Protein AF-A0A176TCH9-F1 (afdb_monomer_lite)

Secondary structure (DSSP, 8-state):
--HHHHHHHHHHHHHHHHHGGGGGTTSEEEGGGGHHHHHHHHHHHHHS-HHHHHH-HHHHHHHHHHHHHHHHHHHHHHTHHHHHHHHHHHHHS-TT-HHHHHHHHHHTPPPGGG-----S-S---EEE-SS-TT--EEE-GGGHHHHHHHHHHHHHHHHHHHHHS-SSHHHHTTSSS-SHHHHHHHTT-SHHHHHHHHTT-

Organism: NCBI:txid1333662

Structure (mmCIF, N/CA/C/O backbone):
data_AF-A0A176TCH9-F1
#
_entry.id   AF-A0A176TCH9-F1
#
loop_
_atom_site.group_PDB
_atom_site.id
_atom_site.type_symbol
_atom_site.label_atom_id
_atom_site.label_alt_id
_atom_site.label_comp_id
_atom_site.label_asym_id
_atom_site.label_entity_id
_atom_site.label_seq_id
_atom_site.pdbx_PDB_ins_code
_atom_site.Cartn_x
_atom_site.Cartn_y
_atom_site.Cartn_z
_atom_site.occupancy
_atom_site.B_iso_or_equiv
_atom_site.auth_seq_id
_atom_site.auth_comp_id
_atom_site.auth_asym_id
_atom_site.auth_atom_id
_atom_site.pdbx_PDB_model_num
ATOM 1 N N . MET A 1 1 ? 26.092 28.140 -14.240 1.00 55.12 1 MET A N 1
ATOM 2 C CA . MET A 1 1 ? 25.514 26.909 -14.817 1.00 55.12 1 MET A CA 1
ATOM 3 C C . MET A 1 1 ? 24.178 27.304 -15.420 1.00 55.12 1 MET A C 1
ATOM 5 O O . MET A 1 1 ? 23.470 28.057 -14.761 1.00 55.12 1 MET A O 1
ATOM 9 N N . ASN A 1 2 ? 23.898 26.955 -16.677 1.00 71.38 2 ASN A N 1
ATOM 10 C CA . ASN A 1 2 ? 22.646 27.346 -17.328 1.00 71.38 2 ASN A CA 1
ATOM 11 C C . ASN A 1 2 ? 21.547 26.364 -16.901 1.00 71.38 2 ASN A C 1
ATOM 13 O O . ASN A 1 2 ? 21.629 25.189 -17.247 1.00 71.38 2 ASN A O 1
ATOM 17 N N . ILE A 1 3 ? 20.574 26.853 -16.135 1.00 68.75 3 ILE A N 1
ATOM 18 C CA . ILE A 1 3 ? 19.456 26.070 -15.592 1.00 68.75 3 ILE A CA 1
ATOM 19 C C . ILE A 1 3 ? 18.683 25.358 -16.712 1.00 68.75 3 ILE A C 1
ATOM 21 O O . ILE A 1 3 ? 18.288 24.208 -16.546 1.00 68.75 3 ILE A O 1
ATOM 25 N N . ASP A 1 4 ? 18.550 25.992 -17.877 1.00 72.44 4 ASP A N 1
ATOM 26 C CA . ASP A 1 4 ? 17.798 25.425 -18.998 1.00 72.44 4 ASP A CA 1
ATOM 27 C C . ASP A 1 4 ? 18.491 24.183 -19.585 1.00 72.44 4 ASP A C 1
ATOM 29 O O . ASP A 1 4 ? 17.838 23.177 -19.850 1.00 72.44 4 ASP A O 1
ATOM 33 N N . LEU A 1 5 ? 19.830 24.195 -19.681 1.00 76.56 5 LEU A N 1
ATOM 34 C CA . LEU A 1 5 ? 20.614 23.044 -20.156 1.00 76.56 5 LEU A CA 1
ATOM 35 C C . LEU A 1 5 ? 20.537 21.849 -19.196 1.00 76.56 5 LEU A C 1
ATOM 37 O O . LEU A 1 5 ? 20.566 20.699 -19.626 1.00 76.56 5 LEU A O 1
ATOM 41 N N . GLU A 1 6 ? 20.463 22.107 -17.892 1.00 77.44 6 GLU A N 1
ATOM 42 C CA . GLU A 1 6 ? 20.346 21.058 -16.876 1.00 77.44 6 GLU A CA 1
ATOM 43 C C . GLU A 1 6 ? 18.968 20.383 -16.936 1.00 77.44 6 GLU A C 1
ATOM 45 O O . GLU A 1 6 ? 18.872 19.154 -16.883 1.00 77.44 6 GLU A O 1
ATOM 50 N N . ILE A 1 7 ? 17.906 21.170 -17.139 1.00 74.62 7 ILE A N 1
ATOM 51 C CA . ILE A 1 7 ? 16.544 20.650 -17.301 1.00 74.62 7 ILE A CA 1
ATOM 52 C C . ILE A 1 7 ? 16.417 19.819 -18.582 1.00 74.62 7 ILE A C 1
ATOM 54 O O . ILE A 1 7 ? 15.852 18.724 -18.540 1.00 74.62 7 ILE A O 1
ATOM 58 N N . GLU A 1 8 ? 16.957 20.294 -19.707 1.00 78.06 8 GLU A N 1
ATOM 59 C CA . GLU A 1 8 ? 16.947 19.545 -20.971 1.00 78.06 8 GLU A CA 1
ATOM 60 C C . GLU A 1 8 ? 17.605 18.167 -20.818 1.00 78.06 8 GLU A C 1
ATOM 62 O O . GLU A 1 8 ? 17.027 17.156 -21.226 1.00 78.06 8 GLU A O 1
ATOM 67 N N . GLN A 1 9 ? 18.755 18.100 -20.139 1.00 83.56 9 GLN A N 1
ATOM 68 C CA . GLN A 1 9 ? 19.456 16.841 -19.871 1.00 83.56 9 GLN A CA 1
ATOM 69 C C . GLN A 1 9 ? 18.651 15.892 -18.976 1.00 83.56 9 GLN A C 1
ATOM 71 O O . GLN A 1 9 ? 18.641 14.682 -19.207 1.00 83.56 9 GLN A O 1
ATOM 76 N N . ILE A 1 10 ? 17.975 16.412 -17.950 1.00 80.69 10 ILE A N 1
ATOM 77 C CA . ILE A 1 10 ? 17.106 15.617 -17.069 1.00 80.69 10 ILE A CA 1
ATOM 78 C C . ILE A 1 10 ? 15.926 15.044 -17.857 1.00 80.69 10 ILE A C 1
ATOM 80 O O . ILE A 1 10 ? 15.629 13.853 -17.750 1.00 80.69 10 ILE A O 1
ATOM 84 N N . VAL A 1 11 ? 15.274 15.868 -18.680 1.00 79.06 11 VAL A N 1
ATOM 85 C CA . VAL A 1 11 ? 14.153 15.438 -19.524 1.00 79.06 11 VAL A CA 1
ATOM 86 C C . VAL A 1 11 ? 14.598 14.368 -20.520 1.00 79.06 11 VAL A C 1
ATOM 88 O O . VAL A 1 11 ? 13.885 13.383 -20.720 1.00 79.06 11 VAL A O 1
ATOM 91 N N . GLU A 1 12 ? 15.770 14.526 -21.131 1.00 84.75 12 GLU A N 1
ATOM 92 C CA . GLU A 1 12 ? 16.331 13.541 -22.054 1.00 84.75 12 GLU A CA 1
ATOM 93 C C . GLU A 1 12 ? 16.641 12.212 -21.353 1.00 84.75 12 GLU A C 1
ATOM 95 O O . GLU A 1 12 ? 16.226 11.156 -21.835 1.00 84.75 12 GLU A O 1
ATOM 100 N N . LYS A 1 13 ? 17.262 12.249 -20.166 1.00 87.94 13 LYS A N 1
ATOM 101 C CA . LYS A 1 13 ? 17.467 11.054 -19.328 1.00 87.94 13 LYS A CA 1
ATOM 102 C C . LYS A 1 13 ? 16.146 10.360 -19.003 1.00 87.94 13 LYS A C 1
ATOM 104 O O . LYS A 1 13 ? 16.046 9.146 -19.165 1.00 87.94 13 LYS A O 1
ATOM 109 N N . GLY A 1 14 ? 15.135 11.121 -18.579 1.00 86.62 14 GLY A N 1
ATOM 110 C CA . GLY A 1 14 ? 13.804 10.598 -18.276 1.00 86.62 14 GLY A CA 1
ATOM 111 C C . GLY A 1 14 ? 13.198 9.892 -19.483 1.00 86.62 14 GLY A C 1
ATOM 112 O O . GLY A 1 14 ? 12.804 8.731 -19.382 1.00 86.62 14 GLY A O 1
ATOM 113 N N . LYS A 1 15 ? 13.224 10.540 -20.654 1.00 85.44 15 LYS A N 1
ATOM 114 C CA . LYS A 1 15 ? 12.762 9.943 -21.913 1.00 85.44 15 LYS A CA 1
ATOM 115 C C . LYS A 1 15 ? 13.473 8.623 -22.193 1.00 85.44 15 LYS A C 1
ATOM 117 O O . LYS A 1 15 ? 12.780 7.620 -22.329 1.00 85.44 15 LYS A O 1
ATOM 122 N N . LEU A 1 16 ? 14.807 8.598 -22.181 1.00 89.25 16 LEU A N 1
ATOM 123 C CA . LEU A 1 16 ? 15.603 7.389 -22.433 1.00 89.25 16 LEU A CA 1
ATOM 124 C C . LEU A 1 16 ? 15.263 6.243 -21.470 1.00 89.25 16 LEU A C 1
ATOM 126 O O . LEU A 1 16 ? 15.138 5.099 -21.901 1.00 89.25 16 LEU A O 1
ATOM 130 N N . ILE A 1 17 ? 15.059 6.532 -20.181 1.00 89.75 17 ILE A N 1
ATOM 131 C CA . ILE A 1 17 ? 14.632 5.515 -19.208 1.00 89.75 17 ILE A CA 1
ATOM 132 C C . ILE A 1 17 ? 13.244 4.980 -19.579 1.00 89.75 17 ILE A C 1
ATOM 134 O O . ILE A 1 17 ? 13.046 3.766 -19.634 1.00 89.75 17 ILE A O 1
ATOM 138 N N . THR A 1 18 ? 12.293 5.868 -19.890 1.00 87.12 18 THR A N 1
ATOM 139 C CA . THR A 1 18 ? 10.931 5.461 -20.274 1.00 87.12 18 THR A CA 1
ATOM 140 C C . THR A 1 18 ? 10.861 4.735 -21.618 1.00 87.12 18 THR A C 1
ATOM 142 O O . THR A 1 18 ? 9.920 3.975 -21.841 1.00 87.12 18 THR A O 1
ATOM 145 N N . GLU A 1 19 ? 11.847 4.892 -22.507 1.00 89.00 19 GLU A N 1
ATOM 146 C CA . GLU A 1 19 ? 11.923 4.099 -23.738 1.00 89.00 19 GLU A CA 1
ATOM 147 C C . GLU A 1 19 ? 12.120 2.609 -23.464 1.00 89.00 19 GLU A C 1
ATOM 149 O O . GLU A 1 19 ? 11.626 1.800 -24.249 1.00 89.00 19 GLU A O 1
ATOM 154 N N . GLY A 1 20 ? 12.727 2.244 -22.329 1.00 87.94 20 GLY A N 1
ATOM 155 C CA . GLY A 1 20 ? 12.828 0.853 -21.883 1.00 87.94 20 GLY A CA 1
ATOM 156 C C . GLY A 1 20 ? 11.463 0.170 -21.734 1.00 87.94 20 GLY A C 1
ATOM 157 O O . GLY A 1 20 ? 11.347 -1.024 -21.978 1.00 87.94 20 GLY A O 1
ATOM 158 N N . LEU A 1 21 ? 10.383 0.919 -21.462 1.00 90.31 21 LEU A N 1
ATOM 159 C CA . LEU A 1 21 ? 9.030 0.346 -21.427 1.00 90.31 21 LEU A CA 1
ATOM 160 C C . LEU A 1 21 ? 8.545 -0.168 -22.785 1.00 90.31 21 LEU A C 1
ATOM 162 O O . LEU A 1 21 ? 7.600 -0.957 -22.830 1.00 90.31 21 LEU A O 1
ATOM 166 N N . LYS A 1 22 ? 9.136 0.277 -23.903 1.00 90.56 22 LYS A N 1
ATOM 167 C CA . LYS A 1 22 ? 8.737 -0.183 -25.243 1.00 90.56 22 LYS A CA 1
ATOM 168 C C . LYS A 1 22 ? 8.966 -1.686 -25.417 1.00 90.56 22 LYS A C 1
ATOM 170 O O . LYS A 1 22 ? 8.254 -2.290 -26.217 1.00 90.56 22 LYS A O 1
ATOM 175 N N . GLU A 1 23 ? 9.891 -2.276 -24.660 1.00 92.88 23 GLU A N 1
ATOM 176 C CA . GLU A 1 23 ? 10.133 -3.724 -24.627 1.00 92.88 23 GLU A CA 1
ATOM 177 C C . GLU A 1 23 ? 8.900 -4.506 -24.142 1.00 92.88 23 GLU A C 1
ATOM 179 O O . GLU A 1 23 ? 8.662 -5.624 -24.589 1.00 92.88 23 GLU A O 1
ATOM 184 N N . TYR A 1 24 ? 8.059 -3.877 -23.315 1.00 92.00 24 TYR A N 1
ATOM 185 C CA . TYR A 1 24 ? 6.846 -4.460 -22.729 1.00 92.00 24 TYR A CA 1
ATOM 186 C C . TYR A 1 24 ? 5.555 -3.997 -23.420 1.00 92.00 24 TYR A C 1
ATOM 188 O O . TYR A 1 24 ? 4.451 -4.103 -22.881 1.00 92.00 24 TYR A O 1
ATOM 196 N N . LYS A 1 25 ? 5.660 -3.412 -24.618 1.00 91.44 25 LYS A N 1
ATOM 197 C CA . LYS A 1 25 ? 4.493 -2.887 -25.331 1.00 91.44 25 LYS A CA 1
ATOM 198 C C . LYS A 1 25 ? 3.499 -4.010 -25.647 1.00 91.44 25 LYS A C 1
ATOM 200 O O . LYS A 1 25 ? 3.842 -4.964 -26.339 1.00 91.44 25 LYS A O 1
ATOM 205 N N . ASN A 1 26 ? 2.237 -3.817 -25.261 1.00 90.19 26 ASN A N 1
ATOM 206 C CA . ASN A 1 26 ? 1.142 -4.777 -25.425 1.00 90.19 26 ASN A CA 1
ATOM 207 C C . ASN A 1 26 ? 1.392 -6.132 -24.734 1.00 90.19 26 ASN A C 1
ATOM 209 O O . ASN A 1 26 ? 0.909 -7.155 -25.224 1.00 90.19 26 ASN A O 1
ATOM 213 N N . THR A 1 27 ? 2.136 -6.157 -23.626 1.00 92.19 27 THR A N 1
ATOM 214 C CA . THR A 1 27 ? 2.399 -7.384 -22.863 1.00 92.19 27 THR A CA 1
ATOM 215 C C . THR A 1 27 ? 1.874 -7.303 -21.430 1.00 92.19 27 THR A C 1
ATOM 217 O O . THR A 1 27 ? 1.542 -6.232 -20.914 1.00 92.19 27 THR A O 1
ATOM 220 N N . ILE A 1 28 ? 1.803 -8.478 -20.799 1.00 93.06 28 ILE A N 1
ATOM 221 C CA . ILE A 1 28 ? 1.735 -8.619 -19.346 1.00 93.06 28 ILE A CA 1
ATOM 222 C C . ILE A 1 28 ? 3.171 -8.842 -18.859 1.00 93.06 28 ILE A C 1
ATOM 224 O O . ILE A 1 28 ? 3.879 -9.676 -19.426 1.00 93.06 28 ILE A O 1
ATOM 228 N N . VAL A 1 29 ? 3.611 -8.084 -17.860 1.00 95.00 29 VAL A N 1
ATOM 229 C CA . VAL A 1 29 ? 4.983 -8.094 -17.330 1.00 95.00 29 VAL A CA 1
ATOM 230 C C . VAL A 1 29 ? 4.954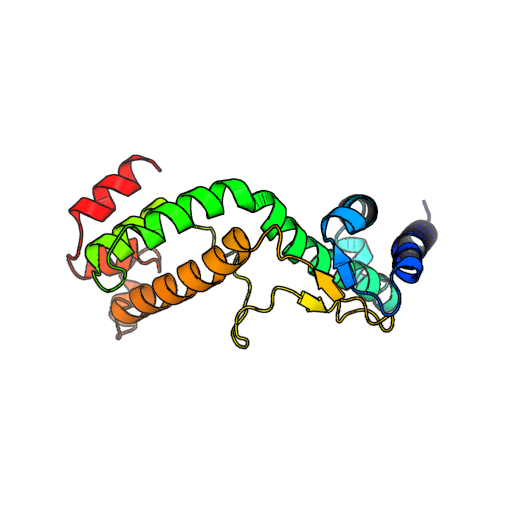 -8.275 -15.816 1.00 95.00 29 VAL A C 1
ATOM 232 O O . VAL A 1 29 ? 4.091 -7.698 -15.158 1.00 95.00 29 VAL A O 1
ATOM 235 N N . ASN A 1 30 ? 5.870 -9.059 -15.240 1.00 95.94 30 ASN A N 1
ATOM 236 C CA . ASN A 1 30 ? 5.945 -9.151 -13.781 1.00 95.94 30 ASN A CA 1
ATOM 237 C C . ASN A 1 30 ? 6.478 -7.837 -13.215 1.00 95.94 30 ASN A C 1
ATOM 239 O O . ASN A 1 30 ? 7.391 -7.244 -13.786 1.00 95.94 30 ASN A O 1
ATOM 243 N N . LEU A 1 31 ? 5.982 -7.419 -12.049 1.00 95.81 31 LEU A N 1
ATOM 244 C CA . LEU A 1 31 ? 6.497 -6.213 -11.393 1.00 95.81 31 LEU A CA 1
ATOM 245 C C . LEU A 1 31 ? 8.028 -6.243 -11.203 1.00 95.81 31 LEU A C 1
A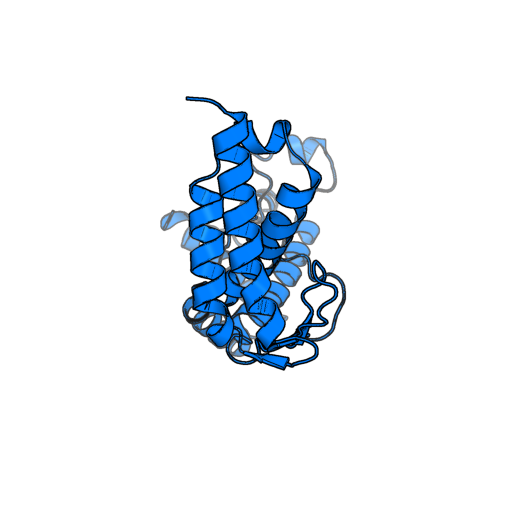TOM 247 O O . LEU A 1 31 ? 8.689 -5.224 -11.378 1.00 95.81 31 LEU A O 1
ATOM 251 N N . ASP A 1 32 ? 8.603 -7.411 -10.901 1.00 96.69 32 ASP A N 1
ATOM 252 C CA . ASP A 1 32 ? 10.054 -7.577 -10.739 1.00 96.69 32 ASP A CA 1
ATOM 253 C C . ASP A 1 32 ? 10.852 -7.240 -12.008 1.00 96.69 32 ASP A C 1
ATOM 255 O O . ASP A 1 32 ? 11.945 -6.681 -11.912 1.00 96.69 32 ASP A O 1
ATOM 259 N N . ASP A 1 33 ? 10.294 -7.500 -13.193 1.00 96.62 33 ASP A N 1
ATOM 260 C CA . ASP A 1 33 ? 10.957 -7.223 -14.474 1.00 96.62 33 ASP A CA 1
ATOM 261 C C . ASP A 1 33 ? 11.050 -5.704 -14.751 1.00 96.62 33 ASP A C 1
ATOM 263 O O . ASP A 1 33 ? 11.840 -5.250 -15.582 1.00 96.62 33 ASP A O 1
ATOM 267 N N . LEU A 1 34 ? 10.279 -4.890 -14.018 1.00 95.81 34 LEU A N 1
ATOM 268 C CA . LEU A 1 34 ? 10.302 -3.426 -14.089 1.00 95.81 34 LEU A CA 1
ATOM 269 C C . LEU A 1 34 ? 11.243 -2.778 -13.059 1.00 95.81 34 LEU A C 1
ATOM 271 O O . LEU A 1 34 ? 11.390 -1.554 -13.061 1.00 95.81 34 LEU A O 1
ATOM 275 N N . GLU A 1 35 ? 11.899 -3.553 -12.189 1.00 95.88 35 GLU A N 1
ATOM 276 C CA . GLU A 1 35 ? 12.649 -3.023 -11.040 1.00 95.88 35 GLU A CA 1
ATOM 277 C C . GLU A 1 35 ? 13.814 -2.116 -11.448 1.00 95.88 35 GLU A C 1
ATOM 279 O O . GLU A 1 35 ? 13.996 -1.036 -10.885 1.00 95.88 35 GLU A O 1
ATOM 284 N N . GLU A 1 36 ? 14.588 -2.513 -12.455 1.00 95.25 36 GLU A N 1
ATOM 285 C CA . GLU A 1 36 ? 15.714 -1.705 -12.934 1.00 95.25 36 GLU A CA 1
ATOM 286 C C . GLU A 1 36 ? 15.255 -0.404 -13.600 1.00 95.25 36 GLU A C 1
ATOM 288 O O . GLU A 1 36 ? 15.931 0.623 -13.502 1.00 95.25 36 GLU A O 1
ATOM 293 N N . LEU A 1 37 ? 14.095 -0.421 -14.258 1.00 94.44 37 LEU A N 1
ATOM 294 C CA . LEU A 1 37 ? 13.498 0.784 -14.823 1.00 94.44 37 LEU A CA 1
ATOM 295 C C . LEU A 1 37 ? 13.018 1.718 -13.708 1.00 94.44 37 LEU A C 1
ATOM 297 O O . LEU A 1 37 ? 13.343 2.906 -13.730 1.00 94.44 37 LEU A O 1
ATOM 301 N N . TYR A 1 38 ? 12.314 1.175 -12.712 1.00 94.44 38 TYR A N 1
ATOM 302 C CA . TYR A 1 38 ? 11.847 1.929 -11.552 1.00 94.44 38 TYR A CA 1
ATOM 303 C C . TYR A 1 38 ? 13.006 2.568 -10.782 1.00 94.44 38 TYR A C 1
ATOM 305 O O . TYR A 1 38 ? 12.978 3.773 -10.569 1.00 94.44 38 TYR A O 1
ATOM 313 N N . LYS A 1 39 ? 14.079 1.829 -10.469 1.00 94.56 39 LYS A N 1
ATOM 314 C CA . LYS A 1 39 ? 15.266 2.379 -9.782 1.00 94.56 39 LYS A CA 1
ATOM 315 C C . LYS A 1 39 ? 15.895 3.558 -10.524 1.00 94.56 39 LYS A C 1
ATOM 317 O O . LYS A 1 39 ? 16.363 4.511 -9.904 1.00 94.56 39 LYS A O 1
ATOM 322 N N . LYS A 1 40 ? 15.939 3.500 -11.860 1.00 93.81 40 LYS A N 1
ATOM 323 C CA . LYS A 1 40 ? 16.460 4.605 -12.678 1.00 93.81 40 LYS A CA 1
ATOM 324 C C . LYS A 1 40 ? 15.546 5.828 -12.612 1.00 93.81 40 LYS A C 1
ATOM 326 O O . LYS A 1 40 ? 16.059 6.941 -12.511 1.00 93.81 40 LYS A O 1
ATOM 331 N N . LEU A 1 41 ? 14.228 5.625 -12.662 1.00 90.62 41 LEU A N 1
ATOM 332 C CA . LEU A 1 41 ? 13.249 6.705 -12.509 1.00 90.62 41 LEU A CA 1
ATOM 333 C C . LEU A 1 41 ? 13.278 7.310 -11.105 1.00 90.62 41 LEU A C 1
ATOM 335 O O . LEU A 1 41 ? 13.286 8.526 -10.996 1.00 90.62 41 LEU A O 1
ATOM 339 N N . ASP A 1 42 ? 13.360 6.487 -10.063 1.00 90.62 42 ASP A N 1
ATOM 340 C CA . ASP A 1 42 ? 13.447 6.904 -8.660 1.00 90.62 42 ASP A CA 1
ATOM 341 C C . ASP A 1 42 ? 14.682 7.765 -8.394 1.00 90.62 42 ASP A C 1
ATOM 343 O O . ASP A 1 42 ? 14.596 8.875 -7.867 1.00 90.62 42 ASP A O 1
ATOM 347 N N . LYS A 1 43 ? 15.841 7.314 -8.882 1.00 90.06 43 LYS A N 1
ATOM 348 C CA . LYS A 1 43 ? 17.068 8.104 -8.813 1.00 90.06 43 LYS A CA 1
ATOM 349 C C . LYS A 1 43 ? 16.918 9.446 -9.530 1.00 90.06 43 LYS A C 1
ATOM 351 O O . LYS A 1 43 ? 17.311 10.470 -8.979 1.00 90.06 43 LYS A O 1
ATOM 356 N N . LEU A 1 44 ? 16.355 9.447 -10.741 1.00 87.19 44 LEU A N 1
ATOM 357 C CA . LEU A 1 44 ? 16.132 10.682 -11.492 1.00 87.19 44 LEU A CA 1
ATOM 358 C C . LEU A 1 44 ? 15.150 11.608 -10.762 1.00 87.19 44 LEU A C 1
ATOM 360 O O . LEU A 1 44 ? 15.391 12.808 -10.698 1.00 87.19 44 LEU A O 1
ATOM 364 N N . TYR A 1 45 ? 14.083 11.055 -10.185 1.00 83.50 45 TYR A N 1
ATOM 365 C CA . TYR A 1 45 ? 13.104 11.787 -9.389 1.00 83.50 45 TYR A CA 1
ATOM 366 C C . TYR A 1 45 ? 13.753 12.458 -8.172 1.00 83.50 45 TYR A C 1
ATOM 368 O O . TYR A 1 45 ? 13.558 13.654 -7.966 1.00 83.50 45 TYR A O 1
ATOM 376 N N . CYS A 1 46 ? 14.602 11.735 -7.436 1.00 81.81 46 CYS A N 1
ATOM 377 C CA . CYS A 1 46 ? 15.362 12.272 -6.305 1.00 81.81 46 CYS A CA 1
ATOM 378 C C . CYS A 1 46 ? 16.391 13.341 -6.711 1.00 81.81 46 CYS A C 1
ATOM 380 O O . CYS A 1 46 ? 16.661 14.262 -5.941 1.00 81.81 46 CYS A O 1
ATOM 382 N N . GLU A 1 47 ? 16.983 13.230 -7.906 1.00 78.50 47 GLU A N 1
ATOM 383 C CA . GLU A 1 47 ? 17.898 14.242 -8.457 1.00 78.50 47 GLU A CA 1
ATOM 384 C C . GLU A 1 47 ? 17.166 15.546 -8.818 1.00 78.50 47 GLU A C 1
ATOM 386 O O . GLU A 1 47 ? 17.792 16.607 -8.904 1.00 78.50 47 GLU A O 1
ATOM 391 N N . ILE A 1 48 ? 15.842 15.503 -9.000 1.00 74.44 48 ILE A N 1
ATOM 392 C CA . ILE A 1 48 ? 15.071 16.686 -9.354 1.00 74.44 48 ILE A CA 1
ATOM 393 C C . ILE A 1 48 ? 14.655 17.482 -8.111 1.00 74.44 48 ILE A C 1
ATOM 395 O O . ILE A 1 48 ? 13.789 17.102 -7.328 1.00 74.44 48 ILE A O 1
ATOM 399 N N . HIS A 1 49 ? 15.179 18.701 -8.014 1.00 62.75 49 HIS A N 1
ATOM 400 C CA . HIS A 1 49 ? 14.664 19.715 -7.100 1.00 62.75 49 HIS A CA 1
ATOM 401 C C . HIS A 1 49 ? 13.254 20.199 -7.495 1.00 62.75 49 HIS A C 1
ATOM 403 O O . HIS A 1 49 ? 12.990 20.491 -8.661 1.00 62.75 49 HIS A O 1
ATOM 409 N N . VAL A 1 50 ? 12.386 20.429 -6.497 1.00 60.72 50 VAL A N 1
ATOM 410 C CA . VAL A 1 50 ? 11.021 21.000 -6.640 1.00 60.72 50 VAL A CA 1
ATOM 411 C C . VAL A 1 50 ? 10.973 22.252 -7.536 1.00 60.72 50 VAL A C 1
ATOM 413 O O . VAL A 1 50 ? 9.990 22.472 -8.240 1.00 60.72 50 VAL A O 1
ATOM 416 N N . TYR A 1 51 ? 12.050 23.043 -7.569 1.00 56.44 51 TYR A N 1
ATOM 417 C CA . TYR A 1 51 ? 12.177 24.244 -8.400 1.00 56.44 51 TYR A CA 1
ATOM 418 C C . TYR A 1 51 ? 12.094 23.962 -9.914 1.00 56.44 51 TYR A C 1
ATOM 420 O O . TYR A 1 51 ? 11.535 24.762 -10.660 1.00 56.44 51 TYR A O 1
ATOM 428 N N . TYR A 1 52 ? 12.590 22.811 -10.379 1.00 57.12 52 TYR A N 1
ATOM 429 C CA . TYR A 1 5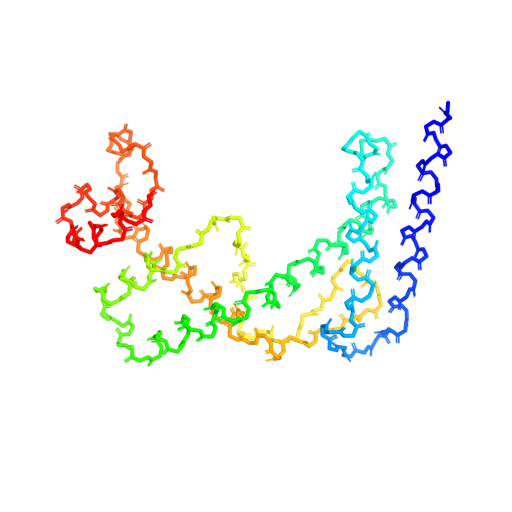2 ? 12.620 22.467 -11.806 1.00 57.12 52 TYR A CA 1
ATOM 430 C C . TYR A 1 52 ? 11.247 22.058 -12.357 1.00 57.12 52 TYR A C 1
ATOM 432 O O . TYR A 1 52 ? 10.954 22.317 -13.524 1.00 57.12 52 TYR A O 1
ATOM 440 N N . ARG A 1 53 ? 10.368 21.513 -11.502 1.00 56.50 53 ARG A N 1
ATOM 441 C CA . ARG A 1 53 ? 8.991 21.122 -11.855 1.00 56.50 53 ARG A CA 1
ATOM 442 C C . ARG A 1 53 ? 8.109 22.318 -12.231 1.00 56.50 53 ARG A C 1
ATOM 444 O O . ARG A 1 53 ? 7.189 22.173 -13.026 1.00 56.50 53 ARG A O 1
ATOM 451 N N . VAL A 1 54 ? 8.388 23.498 -11.674 1.00 56.16 54 VAL A N 1
ATOM 452 C CA . VAL A 1 54 ? 7.577 24.711 -11.885 1.00 56.16 54 VAL A CA 1
ATOM 453 C C . VAL A 1 54 ? 7.795 25.320 -13.278 1.00 56.16 54 VAL A C 1
ATOM 455 O O . VAL A 1 54 ? 6.885 25.947 -13.812 1.00 56.16 54 VAL A O 1
ATOM 458 N N . ASN A 1 55 ? 8.966 25.108 -13.891 1.00 55.06 55 ASN A N 1
ATOM 459 C CA . ASN A 1 55 ? 9.381 25.843 -15.092 1.00 55.06 55 ASN A CA 1
ATOM 460 C C . ASN A 1 55 ? 9.256 25.058 -16.415 1.00 55.06 55 ASN A C 1
ATOM 462 O O . ASN A 1 55 ? 9.354 25.676 -17.469 1.00 55.06 55 ASN A O 1
ATOM 466 N N . ASN A 1 56 ? 9.038 23.733 -16.398 1.00 60.28 56 ASN A N 1
ATOM 467 C CA . ASN A 1 56 ? 8.961 22.901 -17.614 1.00 60.28 56 ASN A CA 1
ATOM 468 C C . ASN A 1 56 ? 7.997 21.710 -17.445 1.00 60.28 56 ASN A C 1
ATOM 470 O O . ASN A 1 56 ? 8.410 20.628 -17.041 1.00 60.28 56 ASN A O 1
ATOM 474 N N . SER A 1 57 ? 6.711 21.892 -17.754 1.00 60.38 57 SER A N 1
ATOM 475 C CA . SER A 1 57 ? 5.637 20.991 -17.302 1.00 60.38 57 SER A CA 1
ATOM 476 C C . SER A 1 57 ? 5.487 19.677 -18.083 1.00 60.38 57 SER A C 1
ATOM 478 O O . SER A 1 57 ? 5.459 18.611 -17.483 1.00 60.38 57 SER A O 1
ATOM 480 N N . GLU A 1 58 ? 5.402 19.692 -19.415 1.00 62.41 58 GLU A N 1
ATOM 481 C CA . GLU A 1 58 ? 4.795 18.549 -20.127 1.00 62.41 58 GLU A CA 1
ATOM 482 C C . GLU A 1 58 ? 5.628 17.254 -20.139 1.00 62.41 58 GLU A C 1
ATOM 484 O O . GLU A 1 58 ? 5.106 16.170 -19.875 1.00 62.41 58 GLU A O 1
ATOM 489 N N . SER A 1 59 ? 6.926 17.327 -20.459 1.00 60.72 59 SER A N 1
ATOM 490 C CA . SER A 1 59 ? 7.784 16.124 -20.454 1.00 60.72 59 SER A CA 1
ATOM 491 C C . SER A 1 59 ? 8.108 15.662 -19.036 1.00 60.72 59 SER A C 1
ATOM 493 O O . SER A 1 59 ? 8.302 14.470 -18.808 1.00 60.72 59 SER A O 1
ATOM 495 N N . PHE A 1 60 ? 8.139 16.609 -18.100 1.00 67.12 60 PHE A N 1
ATOM 496 C CA . PHE A 1 60 ? 8.320 16.354 -16.683 1.00 67.12 60 PHE A CA 1
ATOM 497 C C . PHE A 1 60 ? 7.133 15.580 -16.104 1.00 67.12 60 PHE A C 1
ATOM 499 O O . PHE A 1 60 ? 7.311 14.573 -15.422 1.00 67.12 60 PHE A O 1
ATOM 506 N N . ASP A 1 61 ? 5.919 15.985 -16.476 1.00 72.62 61 ASP A N 1
ATOM 507 C CA . ASP A 1 61 ? 4.679 15.349 -16.049 1.00 72.62 61 ASP A CA 1
ATOM 508 C C . ASP A 1 61 ? 4.581 13.890 -16.503 1.00 72.62 61 ASP A C 1
ATOM 510 O O . ASP A 1 61 ? 4.042 13.068 -15.768 1.00 72.62 61 ASP A O 1
ATOM 514 N N . PHE A 1 62 ? 5.090 13.540 -17.689 1.00 73.69 62 PHE A N 1
ATOM 515 C CA . PHE A 1 62 ? 4.999 12.165 -18.190 1.00 73.69 62 PHE A CA 1
ATOM 516 C C . PHE A 1 62 ? 5.817 11.170 -17.355 1.00 73.69 62 PHE A C 1
ATOM 518 O O . PHE A 1 62 ? 5.250 10.202 -16.847 1.00 73.69 62 PHE A O 1
ATOM 525 N N . PHE A 1 63 ? 7.132 11.376 -17.196 1.00 81.12 63 PHE A N 1
ATOM 526 C CA . PHE A 1 63 ? 7.942 10.416 -16.434 1.00 81.12 63 PHE A CA 1
ATOM 527 C C . PHE A 1 63 ? 7.639 10.484 -14.935 1.00 81.12 63 PHE A C 1
ATOM 529 O O . PHE A 1 63 ? 7.751 9.462 -14.270 1.00 81.12 63 PHE A O 1
ATOM 536 N N . TYR A 1 64 ? 7.216 11.643 -14.413 1.00 81.19 64 TYR A N 1
ATOM 537 C CA . TYR A 1 64 ? 6.765 11.770 -13.028 1.00 81.19 64 TYR A CA 1
ATOM 538 C C . TYR A 1 64 ? 5.518 10.922 -12.764 1.00 81.19 64 TYR A C 1
ATOM 540 O O . TYR A 1 64 ? 5.505 10.140 -11.822 1.00 81.19 64 TYR A O 1
ATOM 548 N N . LYS A 1 65 ? 4.495 11.014 -13.624 1.00 85.38 65 LYS A N 1
ATOM 549 C CA . LYS A 1 65 ? 3.285 10.187 -13.490 1.00 85.38 65 LYS A CA 1
ATOM 550 C C . LYS A 1 65 ? 3.603 8.698 -13.588 1.00 85.38 65 LYS A C 1
ATOM 552 O O . LYS A 1 65 ? 3.091 7.916 -12.799 1.00 85.38 65 LYS A O 1
ATOM 557 N N . LEU A 1 66 ? 4.486 8.316 -14.512 1.00 88.81 66 LEU A N 1
ATOM 558 C CA . LEU A 1 66 ? 4.937 6.932 -14.619 1.00 88.81 66 LEU A CA 1
ATOM 559 C C . LEU A 1 66 ? 5.715 6.483 -13.374 1.00 88.81 66 LEU A C 1
ATOM 561 O O . LEU A 1 66 ? 5.516 5.365 -12.913 1.00 88.81 66 LEU A O 1
ATOM 565 N N . TYR A 1 67 ? 6.604 7.330 -12.848 1.00 89.94 67 TYR A N 1
ATOM 566 C CA . TYR A 1 67 ? 7.309 7.066 -11.598 1.00 89.94 67 TYR A CA 1
ATOM 567 C C . TYR A 1 67 ? 6.310 6.823 -10.465 1.00 89.94 67 TYR A C 1
ATOM 569 O O . TYR A 1 67 ? 6.420 5.794 -9.814 1.00 89.94 67 TYR A O 1
ATOM 577 N N . SER A 1 68 ? 5.315 7.698 -10.287 1.00 86.88 68 SER A N 1
ATOM 578 C CA . SER A 1 68 ? 4.291 7.550 -9.247 1.00 86.88 68 SER A CA 1
ATOM 579 C C . SER A 1 68 ? 3.462 6.273 -9.414 1.00 86.88 68 SER A C 1
ATOM 581 O O . SER A 1 68 ? 3.282 5.544 -8.447 1.00 86.88 68 SER A O 1
ATOM 583 N N . GLU A 1 69 ? 3.028 5.940 -10.638 1.00 89.19 69 GLU A N 1
ATOM 584 C CA . GLU A 1 69 ? 2.330 4.669 -10.900 1.00 89.19 69 GLU A CA 1
ATOM 585 C C . GLU A 1 69 ? 3.195 3.455 -10.520 1.00 89.19 69 GLU A C 1
ATOM 587 O O . GLU A 1 69 ? 2.702 2.497 -9.931 1.00 89.19 69 GLU A O 1
ATOM 592 N N . LEU A 1 70 ? 4.492 3.471 -10.847 1.00 92.38 70 LEU A N 1
ATOM 593 C CA . LEU A 1 70 ? 5.398 2.378 -10.488 1.00 92.38 70 LEU A CA 1
ATOM 594 C C . LEU A 1 70 ? 5.706 2.356 -8.989 1.00 92.38 70 LEU A C 1
ATOM 596 O O . LEU A 1 70 ? 5.760 1.274 -8.413 1.00 92.38 70 LEU A O 1
ATOM 600 N N . GLU A 1 71 ? 5.889 3.513 -8.359 1.00 91.50 71 GLU A N 1
ATOM 601 C CA . GLU A 1 71 ? 6.122 3.657 -6.921 1.00 91.50 71 GLU A CA 1
ATOM 602 C C . GLU A 1 71 ? 5.012 2.969 -6.127 1.00 91.50 71 GLU A C 1
ATOM 604 O O . GLU A 1 71 ? 5.315 2.104 -5.309 1.00 91.50 71 GLU A O 1
ATOM 609 N N . GLU A 1 72 ? 3.744 3.236 -6.449 1.00 87.81 72 GLU A N 1
ATOM 610 C CA . GLU A 1 72 ? 2.594 2.578 -5.816 1.00 87.81 72 GLU A CA 1
ATOM 611 C C . GLU A 1 72 ? 2.657 1.044 -5.922 1.00 87.81 72 GLU A C 1
ATOM 613 O O . GLU A 1 72 ? 2.398 0.329 -4.949 1.00 87.81 72 GLU A O 1
ATOM 618 N N . LEU A 1 73 ? 3.051 0.510 -7.082 1.00 91.44 73 LEU A N 1
ATOM 619 C CA . LEU A 1 73 ? 3.206 -0.936 -7.265 1.00 91.44 73 LEU A CA 1
ATOM 620 C C . LEU A 1 73 ? 4.405 -1.482 -6.476 1.00 91.44 73 LEU A C 1
ATOM 622 O O . LEU A 1 73 ? 4.313 -2.555 -5.876 1.00 91.44 73 LEU A O 1
ATOM 626 N N . PHE A 1 74 ? 5.526 -0.761 -6.446 1.00 93.88 74 PHE A N 1
ATOM 627 C CA . PHE A 1 74 ? 6.723 -1.165 -5.707 1.00 93.88 74 PHE A CA 1
ATOM 628 C C . PHE A 1 74 ? 6.559 -1.048 -4.186 1.00 93.88 74 PHE A C 1
ATOM 630 O O . PHE A 1 74 ? 7.198 -1.820 -3.466 1.00 93.88 74 PHE A O 1
ATOM 637 N N . GLU A 1 75 ? 5.667 -0.195 -3.679 1.00 89.50 75 GLU A N 1
ATOM 638 C CA . GLU A 1 75 ? 5.255 -0.209 -2.269 1.00 89.50 75 GLU A CA 1
ATOM 639 C C . GLU A 1 75 ? 4.606 -1.552 -1.892 1.00 89.50 75 GLU A C 1
ATOM 641 O O . GLU A 1 75 ? 4.962 -2.135 -0.867 1.00 89.50 75 GLU A O 1
ATOM 646 N N . LEU A 1 76 ? 3.776 -2.148 -2.766 1.00 89.88 76 LEU A N 1
ATOM 647 C CA . LEU A 1 76 ? 3.228 -3.496 -2.527 1.00 89.88 76 LEU A CA 1
ATOM 648 C C . LEU A 1 76 ? 4.341 -4.533 -2.336 1.00 89.88 76 LEU A C 1
ATOM 650 O O . LEU A 1 76 ? 4.236 -5.421 -1.486 1.00 89.88 76 LEU A O 1
ATOM 654 N N . LYS A 1 77 ? 5.424 -4.417 -3.111 1.00 92.81 77 LYS A N 1
ATOM 655 C CA . LYS A 1 77 ? 6.595 -5.286 -2.976 1.00 92.81 77 LYS A CA 1
ATOM 656 C C . LYS A 1 77 ? 7.329 -5.056 -1.656 1.00 92.81 77 LYS A C 1
ATOM 658 O O . LYS A 1 77 ? 7.680 -6.040 -1.003 1.00 92.81 77 LYS A O 1
ATOM 663 N N . LYS A 1 78 ? 7.559 -3.800 -1.262 1.00 90.38 78 LYS A N 1
ATOM 664 C CA . LYS A 1 78 ? 8.226 -3.450 0.009 1.00 90.38 78 LYS A CA 1
ATOM 665 C C . LYS A 1 78 ? 7.452 -3.980 1.218 1.00 90.38 78 LYS A C 1
ATOM 667 O O . LYS A 1 78 ? 8.049 -4.457 2.179 1.00 90.38 78 LYS A O 1
ATOM 672 N N . ASP A 1 79 ? 6.131 -3.969 1.123 1.00 88.44 79 ASP A N 1
ATOM 673 C CA . ASP A 1 79 ? 5.223 -4.302 2.215 1.00 88.44 79 ASP A CA 1
ATOM 674 C C . ASP A 1 79 ? 4.908 -5.791 2.378 1.00 88.44 79 ASP A C 1
ATOM 676 O O . ASP A 1 79 ? 4.248 -6.183 3.344 1.00 88.44 79 ASP A O 1
ATOM 680 N N . GLN A 1 80 ? 5.375 -6.631 1.457 1.00 91.19 80 GLN A N 1
ATOM 681 C CA . GLN A 1 80 ? 4.926 -8.016 1.334 1.00 91.19 80 GLN A CA 1
ATOM 682 C C . GLN A 1 80 ? 5.099 -8.840 2.612 1.00 91.19 80 GLN A C 1
ATOM 684 O O . GLN A 1 80 ? 4.156 -9.504 3.034 1.00 91.19 80 GLN A O 1
ATOM 689 N N . GLU A 1 81 ? 6.253 -8.762 3.277 1.00 92.56 81 GLU A N 1
ATOM 690 C CA . GLU A 1 81 ? 6.487 -9.534 4.506 1.00 92.56 81 GLU A CA 1
ATOM 691 C C . GLU A 1 81 ? 5.571 -9.083 5.658 1.00 92.56 81 GLU A C 1
ATOM 693 O O . GLU A 1 81 ? 5.079 -9.895 6.449 1.00 92.56 81 GLU A O 1
ATOM 698 N N . PHE A 1 82 ? 5.329 -7.776 5.761 1.00 91.62 82 PHE A N 1
ATOM 699 C CA . PHE A 1 82 ? 4.424 -7.213 6.757 1.00 91.62 82 PHE A CA 1
ATOM 700 C C . PHE A 1 82 ? 2.978 -7.636 6.477 1.00 91.62 82 PHE A C 1
ATOM 702 O O . PHE A 1 82 ? 2.275 -8.097 7.381 1.00 91.62 82 PHE A O 1
ATOM 709 N N . ALA A 1 83 ? 2.556 -7.534 5.218 1.00 93.12 83 ALA A N 1
ATOM 710 C CA . ALA A 1 83 ? 1.222 -7.904 4.779 1.00 93.12 83 ALA A CA 1
ATOM 711 C C . ALA A 1 83 ? 0.955 -9.408 4.903 1.00 93.12 83 ALA A C 1
ATOM 713 O O . ALA A 1 83 ? -0.149 -9.796 5.278 1.00 93.12 83 ALA A O 1
ATOM 714 N N . ASP A 1 84 ? 1.956 -10.258 4.661 1.00 94.50 84 ASP A N 1
ATOM 715 C CA . ASP A 1 84 ? 1.856 -11.704 4.869 1.00 94.50 84 ASP A CA 1
ATOM 716 C C . ASP A 1 84 ? 1.467 -12.026 6.314 1.00 94.50 84 ASP A C 1
ATOM 718 O O . ASP A 1 84 ? 0.464 -12.705 6.550 1.00 94.50 84 ASP A O 1
ATOM 722 N N . LYS A 1 85 ? 2.191 -11.449 7.281 1.00 94.62 85 LYS A N 1
ATOM 723 C CA . LYS A 1 85 ? 1.901 -11.609 8.715 1.00 94.62 85 LYS A CA 1
ATOM 724 C C . LYS A 1 85 ? 0.513 -11.075 9.071 1.00 94.62 85 LYS A C 1
ATOM 726 O O . LYS A 1 85 ? -0.229 -11.720 9.809 1.00 94.62 85 LYS A O 1
ATOM 731 N N . ALA A 1 86 ? 0.156 -9.898 8.560 1.00 93.88 86 ALA A N 1
ATOM 732 C CA . ALA A 1 86 ? -1.130 -9.274 8.850 1.00 93.88 86 ALA A CA 1
ATOM 733 C C . ALA A 1 86 ? -2.311 -10.083 8.300 1.00 93.88 86 ALA A C 1
ATOM 735 O O . ALA A 1 86 ? -3.312 -10.268 8.996 1.00 93.88 86 ALA A O 1
ATOM 736 N N . MET A 1 87 ? -2.196 -10.588 7.071 1.00 94.88 87 MET A N 1
ATOM 737 C CA . MET A 1 87 ? -3.255 -11.346 6.409 1.00 94.88 87 MET A CA 1
ATOM 738 C C . MET A 1 87 ? -3.386 -12.772 6.939 1.00 94.88 87 MET A C 1
ATOM 740 O O . MET A 1 87 ? -4.498 -13.300 6.967 1.00 94.88 87 MET A O 1
ATOM 744 N N . GLU A 1 88 ? -2.295 -13.397 7.381 1.00 95.44 88 GLU A N 1
ATOM 745 C CA . GLU A 1 88 ? -2.351 -14.670 8.105 1.00 95.44 88 GLU A CA 1
ATOM 746 C C . GLU A 1 88 ? -3.177 -14.529 9.391 1.00 95.44 88 GLU A C 1
ATOM 748 O O . GLU A 1 88 ? -4.136 -15.277 9.597 1.00 95.44 88 GLU A O 1
ATOM 753 N N . GLU A 1 89 ? -2.886 -13.508 10.203 1.00 94.69 89 GLU A N 1
ATOM 754 C CA . GLU A 1 89 ? -3.652 -13.229 11.419 1.00 94.69 89 GLU A CA 1
ATOM 755 C C . GLU A 1 89 ? -5.110 -12.883 11.103 1.00 94.69 89 GLU A C 1
ATOM 757 O O . GLU A 1 89 ? -6.014 -13.453 11.715 1.00 94.69 89 GLU A O 1
ATOM 762 N N . TYR A 1 90 ? -5.351 -12.032 10.102 1.00 94.75 90 TYR A N 1
ATOM 763 C CA . TYR A 1 90 ? -6.698 -11.653 9.670 1.00 94.75 90 TYR A CA 1
ATOM 764 C C . TYR A 1 90 ? -7.568 -12.865 9.318 1.00 94.75 90 TYR A C 1
ATOM 766 O O . TYR A 1 90 ? -8.735 -12.938 9.702 1.00 94.75 90 TYR A O 1
ATOM 774 N N . ARG A 1 91 ? -6.999 -13.846 8.607 1.00 94.62 91 ARG A N 1
ATOM 775 C CA . ARG A 1 91 ? -7.698 -15.081 8.217 1.00 94.62 91 ARG A CA 1
ATOM 776 C C . ARG A 1 91 ? -7.945 -16.022 9.400 1.00 94.62 91 ARG A C 1
ATOM 778 O O . ARG A 1 91 ? -8.817 -16.882 9.307 1.00 94.62 91 ARG A O 1
ATOM 785 N N . SER A 1 92 ? -7.196 -15.874 10.492 1.00 94.06 92 SER A N 1
ATOM 786 C CA . SER A 1 92 ? -7.307 -16.730 11.676 1.00 94.06 92 SER A CA 1
ATOM 787 C C . SER A 1 92 ? -8.438 -16.326 12.629 1.00 94.06 92 SER A C 1
ATOM 789 O O . SER A 1 92 ? -8.915 -17.166 13.395 1.00 94.06 92 SER A O 1
ATOM 791 N N . PHE A 1 93 ? -8.904 -15.070 12.585 1.00 91.62 93 PHE A N 1
ATOM 792 C CA . PHE A 1 93 ? -9.961 -14.587 13.472 1.00 91.62 93 PHE A CA 1
ATOM 793 C C . PHE A 1 93 ? -11.287 -14.331 12.751 1.00 91.62 93 PHE A C 1
ATOM 795 O O . PHE A 1 93 ? -11.363 -14.089 11.550 1.00 91.62 93 PHE A O 1
ATOM 802 N N . ASN A 1 94 ? -12.380 -14.352 13.518 1.00 88.50 94 ASN A N 1
ATOM 803 C CA . ASN A 1 94 ? -13.688 -13.956 13.004 1.00 88.50 94 ASN A CA 1
ATOM 804 C C . ASN A 1 94 ? -13.710 -12.441 12.762 1.00 88.50 94 ASN A C 1
ATOM 806 O O . ASN A 1 94 ? -13.847 -11.675 13.715 1.00 88.50 94 ASN A O 1
ATOM 810 N N . SER A 1 95 ? -13.615 -12.016 11.503 1.00 82.06 95 SER A N 1
ATOM 811 C CA . SER A 1 95 ? -13.603 -10.601 11.115 1.00 82.06 95 SER A CA 1
ATOM 812 C C . SER A 1 95 ? -14.916 -9.855 11.373 1.00 82.06 95 SER A C 1
ATOM 814 O O . SER A 1 95 ? -14.938 -8.631 11.318 1.00 82.06 95 SER A O 1
ATOM 816 N N . LYS A 1 96 ? -16.002 -10.563 11.718 1.00 86.94 96 LYS A N 1
ATOM 817 C CA . LYS A 1 96 ? -17.244 -9.950 12.222 1.00 86.94 96 LYS A CA 1
ATOM 818 C C . LYS A 1 96 ? -17.181 -9.621 13.716 1.00 86.94 96 LYS A C 1
ATOM 820 O O . LYS A 1 96 ? -18.076 -8.956 14.231 1.00 86.94 96 LYS A O 1
ATOM 825 N N . ASN A 1 97 ? -16.172 -10.119 14.434 1.00 93.56 97 ASN A N 1
ATOM 826 C CA . ASN A 1 97 ? -15.934 -9.750 15.821 1.00 93.56 97 ASN A CA 1
ATOM 827 C C . ASN A 1 97 ? -15.166 -8.424 15.862 1.00 93.56 97 ASN A C 1
ATOM 829 O O . ASN A 1 97 ? -13.985 -8.361 15.528 1.00 93.56 97 ASN A O 1
ATOM 833 N N . GLU A 1 98 ? -15.850 -7.377 16.310 1.00 94.25 98 GLU A N 1
ATOM 834 C CA . GLU A 1 98 ? -15.306 -6.023 16.377 1.00 94.25 98 GLU A CA 1
ATOM 835 C C . GLU A 1 98 ? -14.065 -5.896 17.269 1.00 94.25 98 GLU A C 1
ATOM 837 O O . GLU A 1 98 ? -13.163 -5.139 16.930 1.00 94.25 98 GLU A O 1
ATOM 842 N N . ILE A 1 99 ? -13.979 -6.652 18.371 1.00 94.50 99 ILE A N 1
ATOM 843 C CA . ILE A 1 99 ? -12.801 -6.629 19.252 1.00 94.50 99 ILE A CA 1
ATOM 844 C C . ILE A 1 99 ? -11.571 -7.078 18.470 1.00 94.50 99 ILE A C 1
ATOM 846 O O . ILE A 1 99 ? -10.587 -6.347 18.416 1.00 94.50 99 ILE A O 1
ATOM 850 N N . ASN A 1 100 ? -11.652 -8.239 17.814 1.00 94.44 100 ASN A N 1
ATOM 851 C CA . ASN A 1 100 ? -10.544 -8.773 17.020 1.00 94.44 100 ASN A CA 1
ATOM 852 C C . ASN A 1 100 ? -10.152 -7.810 15.897 1.00 94.44 100 ASN A C 1
ATOM 854 O O . ASN A 1 100 ? -8.969 -7.616 15.630 1.00 94.44 100 ASN A O 1
ATOM 858 N N . LEU A 1 101 ? -11.146 -7.184 15.265 1.00 94.06 101 LEU A N 1
ATOM 859 C CA . LEU A 1 101 ? -10.908 -6.245 14.182 1.00 94.06 101 LEU A CA 1
ATOM 860 C C . LEU A 1 101 ? -10.182 -4.982 14.659 1.00 94.06 101 LEU A C 1
ATOM 862 O O . LEU A 1 101 ? -9.220 -4.557 14.027 1.00 94.06 101 LEU A O 1
ATOM 866 N N . ILE A 1 102 ? -10.606 -4.410 15.787 1.00 94.31 102 ILE A N 1
ATOM 867 C CA . ILE A 1 102 ? -9.953 -3.241 16.384 1.00 94.31 102 ILE A CA 1
ATOM 868 C C . ILE A 1 102 ? -8.537 -3.592 16.846 1.00 94.31 102 ILE A C 1
ATOM 870 O O . ILE A 1 102 ? -7.622 -2.809 16.601 1.00 94.31 102 ILE A O 1
ATOM 874 N N . GLU A 1 103 ? -8.323 -4.762 17.462 1.00 93.94 103 GLU A N 1
ATOM 875 C CA . GLU A 1 103 ? -6.966 -5.211 17.809 1.00 93.94 103 GLU A CA 1
ATOM 876 C C . GLU A 1 103 ? -6.071 -5.289 16.570 1.00 93.94 103 GLU A C 1
ATOM 878 O O . GLU A 1 103 ? -4.944 -4.795 16.593 1.00 93.94 103 GLU A O 1
ATOM 883 N N . TRP A 1 104 ? -6.580 -5.869 15.483 1.00 94.06 104 TRP A N 1
ATOM 884 C CA . TRP A 1 104 ? -5.838 -6.021 14.239 1.00 94.06 104 TRP A CA 1
ATOM 885 C C . TRP A 1 104 ? -5.526 -4.670 13.577 1.00 94.06 104 TRP A C 1
ATOM 887 O O . TRP A 1 104 ? -4.374 -4.427 13.218 1.00 94.06 104 TRP A O 1
ATOM 897 N N . ILE A 1 105 ? -6.499 -3.753 13.497 1.00 93.25 105 ILE A N 1
ATOM 898 C CA . ILE A 1 105 ? -6.292 -2.395 12.960 1.00 93.25 105 ILE A CA 1
ATOM 899 C C . ILE A 1 105 ? -5.200 -1.655 13.745 1.00 93.25 105 ILE A C 1
ATOM 901 O O . ILE A 1 105 ? -4.308 -1.061 13.147 1.00 93.25 105 ILE A O 1
ATOM 905 N N . LEU A 1 106 ? -5.247 -1.698 15.080 1.00 91.44 106 LEU A N 1
ATOM 906 C CA . LEU A 1 106 ? -4.270 -0.997 15.920 1.00 91.44 106 LEU A CA 1
ATOM 907 C C . LEU A 1 106 ? -2.886 -1.656 15.889 1.00 91.44 106 LEU A C 1
ATOM 909 O O . LEU A 1 106 ? -1.873 -0.967 15.989 1.00 91.44 106 LEU A O 1
ATOM 913 N N . LYS A 1 107 ? -2.826 -2.982 15.733 1.00 91.44 107 LYS A N 1
ATOM 914 C CA . LYS A 1 107 ? -1.567 -3.727 15.619 1.00 91.44 107 LYS A CA 1
ATOM 915 C C . LYS A 1 107 ? -0.832 -3.433 14.314 1.00 91.44 107 LYS A C 1
ATOM 917 O O . LYS A 1 107 ? 0.388 -3.295 14.331 1.00 91.44 107 LYS A O 1
ATOM 922 N N . TYR A 1 108 ? -1.563 -3.363 13.205 1.00 90.56 108 TYR A N 1
ATOM 923 C CA . TYR A 1 108 ? -1.011 -3.183 11.859 1.00 90.56 108 TYR A CA 1
ATOM 924 C C . TYR A 1 108 ? -1.216 -1.761 11.333 1.00 90.56 108 TYR A C 1
ATOM 926 O O . TYR A 1 108 ? -1.354 -1.550 10.129 1.00 90.56 108 TYR A O 1
ATOM 934 N N . GLN A 1 109 ? -1.256 -0.787 12.243 1.00 83.50 109 GLN A N 1
ATOM 935 C CA . GLN A 1 109 ? -1.573 0.590 11.912 1.00 83.50 109 GLN A CA 1
ATOM 936 C C . GLN A 1 109 ? -0.597 1.162 10.881 1.00 83.50 109 GLN A C 1
ATOM 938 O O . GLN A 1 109 ? 0.617 1.145 11.080 1.00 83.50 109 GLN A O 1
ATOM 943 N N . ARG A 1 110 ? -1.148 1.705 9.794 1.00 69.19 110 ARG A N 1
ATOM 944 C CA . ARG A 1 110 ? -0.399 2.418 8.754 1.00 69.19 110 ARG A CA 1
ATOM 945 C C . ARG A 1 110 ? -0.532 3.925 8.889 1.00 69.19 110 ARG A C 1
ATOM 947 O O . ARG A 1 110 ? -1.552 4.420 9.375 1.00 69.19 110 ARG A O 1
ATOM 954 N N . SER A 1 111 ? 0.482 4.652 8.418 1.00 58.75 111 SER A N 1
ATOM 955 C CA . SER A 1 111 ? 0.311 6.067 8.097 1.00 58.75 111 SER A CA 1
ATOM 956 C C . SER A 1 111 ? -0.708 6.205 6.958 1.00 58.75 111 SER A C 1
ATOM 958 O O . SER A 1 111 ? -0.819 5.343 6.083 1.00 58.75 111 SER A O 1
ATOM 960 N N . LEU A 1 112 ? -1.473 7.300 6.978 1.00 50.69 112 LEU A N 1
ATOM 961 C CA . LEU A 1 112 ? -2.469 7.631 5.947 1.00 50.69 112 LEU A CA 1
ATOM 962 C C . LEU A 1 112 ? -1.856 7.785 4.544 1.00 50.69 112 LEU A C 1
ATOM 964 O O . LEU A 1 112 ? -2.575 7.744 3.555 1.00 50.69 112 LEU A O 1
ATOM 968 N N . GLU A 1 113 ? -0.535 7.929 4.466 1.00 46.44 113 GLU A N 1
ATOM 969 C CA . GLU A 1 113 ? 0.239 8.106 3.234 1.00 46.44 113 GLU A CA 1
ATOM 970 C C . GLU A 1 113 ? 0.255 6.850 2.346 1.00 46.44 113 GLU A C 1
ATOM 972 O O . GLU A 1 113 ? 0.498 6.961 1.152 1.00 46.44 113 GLU A O 1
ATOM 977 N N . HIS A 1 114 ? -0.076 5.672 2.890 1.00 50.91 114 HIS A N 1
ATOM 978 C CA . HIS A 1 114 ? -0.161 4.410 2.137 1.00 50.91 114 HIS A CA 1
ATOM 979 C C . HIS A 1 114 ? -1.599 4.048 1.716 1.00 50.91 114 HIS A C 1
ATOM 981 O O . HIS A 1 114 ? -1.927 2.872 1.518 1.00 50.91 114 HIS A O 1
ATOM 987 N N . PHE A 1 115 ? -2.504 5.029 1.648 1.00 49.06 115 PHE A N 1
ATOM 988 C CA . PHE A 1 115 ? -3.852 4.822 1.121 1.00 49.06 115 PHE A CA 1
ATOM 989 C C . PHE A 1 115 ? -3.811 4.703 -0.405 1.00 49.06 115 PHE A C 1
ATOM 991 O O . PHE A 1 115 ? -3.789 5.707 -1.110 1.00 49.06 115 PHE A O 1
ATOM 998 N N . CYS A 1 116 ? -3.837 3.476 -0.925 1.00 51.69 116 CYS A N 1
ATOM 999 C CA . CYS A 1 116 ? -4.216 3.253 -2.317 1.00 51.69 116 CYS A CA 1
ATOM 1000 C C . CYS A 1 116 ? -5.744 3.331 -2.411 1.00 51.69 116 CYS A C 1
ATOM 1002 O O . CYS A 1 116 ? -6.435 2.413 -1.958 1.00 51.69 116 CYS A O 1
ATOM 1004 N N . ASP A 1 117 ? -6.263 4.419 -2.985 1.00 46.16 117 ASP A N 1
ATOM 1005 C CA . ASP A 1 117 ? -7.683 4.550 -3.318 1.00 46.16 117 ASP A CA 1
ATOM 1006 C C . ASP A 1 117 ? -8.034 3.563 -4.437 1.00 46.16 117 ASP A C 1
ATOM 1008 O O . ASP A 1 117 ? -7.930 3.858 -5.623 1.00 46.16 117 ASP A O 1
ATOM 1012 N N . ASN A 1 118 ? -8.412 2.350 -4.044 1.00 51.09 118 ASN A N 1
ATOM 1013 C CA . ASN A 1 118 ? -8.897 1.312 -4.947 1.00 51.09 118 ASN A CA 1
ATOM 1014 C C . ASN A 1 118 ? -10.416 1.160 -4.784 1.00 51.09 118 ASN A C 1
ATOM 1016 O O . ASN A 1 118 ? -10.920 0.050 -4.608 1.00 51.09 118 ASN A O 1
ATOM 1020 N N . SER A 1 119 ? -11.134 2.289 -4.790 1.00 41.38 119 SER A N 1
ATOM 1021 C CA . SER A 1 119 ? -12.585 2.374 -4.558 1.00 41.38 119 SER A CA 1
ATOM 1022 C C . SER A 1 119 ? -13.439 1.572 -5.544 1.00 41.38 119 SER A C 1
ATOM 1024 O O . SER A 1 119 ? -14.600 1.292 -5.252 1.00 41.38 119 SER A O 1
ATOM 1026 N N . GLU A 1 120 ? -12.882 1.119 -6.664 1.00 41.41 120 GLU A N 1
ATOM 1027 C CA . GLU A 1 120 ? -13.607 0.332 -7.655 1.00 41.41 120 GLU A CA 1
ATOM 1028 C C . GLU A 1 120 ? -12.671 -0.711 -8.275 1.00 41.41 120 GLU A C 1
ATOM 1030 O O . GLU A 1 120 ? -11.932 -0.394 -9.199 1.00 41.41 120 GLU A O 1
ATOM 1035 N N . ASN A 1 121 ? -12.637 -1.938 -7.740 1.00 42.38 121 ASN A N 1
ATOM 1036 C CA . ASN A 1 121 ? -12.589 -3.196 -8.510 1.00 42.38 121 ASN A CA 1
ATOM 1037 C C . ASN A 1 121 ? -12.324 -4.414 -7.610 1.00 42.38 121 ASN A C 1
ATOM 1039 O O . ASN A 1 121 ? -11.516 -4.391 -6.682 1.00 42.38 121 ASN A O 1
ATOM 1043 N N . GLU A 1 122 ? -12.997 -5.517 -7.933 1.00 49.94 122 GLU A N 1
ATOM 1044 C CA . GLU A 1 122 ? -12.634 -6.860 -7.484 1.00 49.94 122 GLU A CA 1
ATOM 1045 C C . GLU A 1 122 ? -11.155 -7.129 -7.802 1.00 49.94 122 GLU A C 1
ATOM 1047 O O . GLU A 1 122 ? -10.730 -6.877 -8.924 1.00 49.94 122 GLU A O 1
ATOM 1052 N N . TYR A 1 123 ? -10.391 -7.612 -6.812 1.00 54.91 123 TYR A N 1
ATOM 1053 C CA . TYR A 1 123 ? -9.013 -8.127 -6.896 1.00 54.91 123 TYR A CA 1
ATOM 1054 C C . TYR A 1 123 ? -8.314 -7.987 -8.259 1.00 54.91 123 TYR A C 1
ATOM 1056 O O . TYR A 1 123 ? -8.095 -8.984 -8.953 1.00 54.91 123 TYR A O 1
ATOM 1064 N N . ASN A 1 124 ? -7.920 -6.769 -8.642 1.00 72.88 124 ASN A N 1
ATOM 1065 C CA . ASN A 1 124 ? -7.206 -6.599 -9.896 1.00 72.88 124 ASN A CA 1
ATOM 1066 C C . ASN A 1 124 ? -5.703 -6.791 -9.660 1.00 72.88 124 ASN A C 1
ATOM 1068 O O . ASN A 1 124 ? -4.963 -5.847 -9.396 1.00 72.88 124 ASN A O 1
ATOM 1072 N N . LEU A 1 125 ? -5.252 -8.044 -9.741 1.00 86.50 125 LEU A N 1
ATOM 1073 C CA . LEU A 1 125 ? -3.829 -8.402 -9.667 1.00 86.50 125 LEU A CA 1
ATOM 1074 C C . LEU A 1 125 ? -3.066 -8.089 -10.972 1.00 86.50 125 LEU A C 1
ATOM 1076 O O . LEU A 1 125 ? -1.884 -8.408 -11.084 1.00 86.50 125 LEU A O 1
ATOM 1080 N N . TYR A 1 126 ? -3.733 -7.447 -11.935 1.00 89.88 126 TYR A N 1
ATOM 1081 C CA . TYR A 1 126 ? -3.200 -7.039 -13.229 1.00 89.88 126 TYR A CA 1
ATOM 1082 C C . TYR A 1 126 ? -3.412 -5.534 -13.439 1.00 89.88 126 TYR A C 1
ATOM 1084 O O . TYR A 1 126 ? -4.454 -5.077 -13.914 1.00 89.88 126 TYR A O 1
ATOM 1092 N N . GLN A 1 127 ? -2.408 -4.739 -13.085 1.00 88.38 127 GLN A N 1
ATOM 1093 C CA . GLN A 1 127 ? -2.508 -3.281 -13.076 1.00 88.38 127 GLN A CA 1
ATOM 1094 C C . GLN A 1 127 ? -2.010 -2.687 -14.388 1.00 88.38 127 GLN A C 1
ATOM 1096 O O . GLN A 1 127 ? -0.857 -2.861 -14.774 1.00 88.38 127 GLN A O 1
ATOM 1101 N N . LYS A 1 128 ? -2.883 -1.982 -15.107 1.00 89.00 128 LYS A N 1
ATOM 1102 C CA . LYS A 1 128 ? -2.499 -1.304 -16.346 1.00 89.00 128 LYS A CA 1
ATOM 1103 C C . LYS A 1 128 ? -1.791 0.010 -16.025 1.00 89.00 128 LYS A C 1
ATOM 1105 O O . LYS A 1 128 ? -2.353 0.842 -15.323 1.00 89.00 128 LYS A O 1
ATOM 1110 N N . LEU A 1 129 ? -0.621 0.229 -16.624 1.00 88.25 129 LEU A N 1
ATOM 1111 C CA . LEU A 1 129 ? 0.033 1.538 -16.593 1.00 88.25 129 LEU A CA 1
ATOM 1112 C C . LEU A 1 129 ? -0.756 2.510 -17.481 1.00 88.25 129 LEU A C 1
ATOM 1114 O O . LEU A 1 129 ? -0.787 2.362 -18.710 1.00 88.25 129 LEU A O 1
ATOM 1118 N N . ASN A 1 130 ? -1.430 3.479 -16.866 1.00 84.31 130 ASN A N 1
ATOM 1119 C CA . ASN A 1 130 ? -2.381 4.371 -17.536 1.00 84.31 130 ASN A CA 1
ATOM 1120 C C . ASN A 1 130 ? -1.692 5.571 -18.183 1.00 84.31 130 ASN A C 1
ATOM 1122 O O . ASN A 1 130 ? -2.165 6.101 -19.192 1.00 84.31 130 ASN A O 1
ATOM 1126 N N . THR A 1 131 ? -0.536 5.958 -17.654 1.00 83.56 131 THR A N 1
ATOM 1127 C CA . THR A 1 131 ? 0.255 7.080 -18.164 1.00 83.56 131 THR A CA 1
ATOM 1128 C C . THR A 1 131 ? 0.820 6.815 -19.565 1.00 83.56 131 THR A C 1
ATOM 1130 O O . THR A 1 131 ? 1.157 7.753 -20.288 1.00 83.56 131 THR A O 1
ATOM 1133 N N . THR A 1 132 ? 0.880 5.555 -20.012 1.00 78.00 132 THR A N 1
ATOM 1134 C CA . THR A 1 132 ? 1.486 5.170 -21.292 1.00 78.00 132 THR A CA 1
ATOM 1135 C C . THR A 1 132 ? 0.488 4.668 -22.340 1.00 78.00 132 THR A C 1
ATOM 1137 O O . THR A 1 132 ? -0.424 3.890 -22.073 1.00 78.00 132 THR A O 1
ATOM 1140 N N . LYS A 1 133 ? 0.728 5.027 -23.611 1.00 81.19 133 LYS A N 1
ATOM 1141 C CA . LYS A 1 133 ? 0.015 4.454 -24.773 1.00 81.19 133 LYS A CA 1
ATOM 1142 C C . LYS A 1 133 ? 0.500 3.046 -25.145 1.00 81.19 133 LYS A C 1
ATOM 1144 O O . LYS A 1 133 ? -0.016 2.456 -26.091 1.00 81.19 133 LYS A O 1
ATOM 1149 N N . LEU A 1 134 ? 1.512 2.523 -24.451 1.00 80.38 134 LEU A N 1
ATOM 1150 C CA . LEU A 1 134 ? 2.134 1.233 -24.754 1.00 80.38 134 LEU A CA 1
ATOM 1151 C C . LEU A 1 134 ? 1.289 0.027 -24.318 1.00 80.38 134 LEU A C 1
ATOM 1153 O O . LEU A 1 134 ? 1.644 -1.089 -24.679 1.00 80.38 134 LEU A O 1
ATOM 1157 N N . ASN A 1 135 ? 0.176 0.245 -23.603 1.00 84.12 135 ASN A N 1
ATOM 1158 C CA . ASN A 1 135 ? -0.708 -0.809 -23.097 1.00 84.12 135 ASN A CA 1
ATOM 1159 C C . ASN A 1 135 ? 0.076 -1.906 -22.354 1.00 84.12 135 ASN A C 1
ATOM 1161 O O . ASN A 1 135 ? 0.091 -3.062 -22.770 1.00 84.12 135 ASN A O 1
ATOM 1165 N N . VAL A 1 136 ? 0.765 -1.500 -21.288 1.00 90.00 136 VAL A N 1
ATOM 1166 C CA . VAL A 1 136 ? 1.530 -2.390 -20.408 1.00 90.00 136 VAL A CA 1
ATOM 1167 C C . VAL A 1 136 ? 0.638 -2.789 -19.239 1.00 90.00 136 VAL A C 1
ATOM 1169 O O . VAL A 1 136 ? 0.060 -1.914 -18.589 1.00 90.00 136 VAL A O 1
ATOM 1172 N N . ILE A 1 137 ? 0.525 -4.089 -18.981 1.00 91.81 137 ILE A N 1
ATOM 1173 C CA . ILE A 1 137 ? -0.191 -4.634 -17.825 1.00 91.81 137 ILE A CA 1
ATOM 1174 C C . ILE A 1 137 ? 0.838 -5.258 -16.887 1.00 91.81 137 ILE A C 1
ATOM 1176 O O . ILE A 1 137 ? 1.606 -6.123 -17.294 1.00 91.81 137 ILE A O 1
ATOM 1180 N N . VAL A 1 138 ? 0.854 -4.833 -15.634 1.00 93.44 138 VAL A N 1
ATOM 1181 C CA . VAL A 1 138 ? 1.773 -5.325 -14.612 1.00 93.44 138 VAL A CA 1
ATOM 1182 C C . VAL A 1 138 ? 1.089 -6.415 -13.796 1.00 93.44 138 VAL A C 1
ATOM 1184 O O . VAL A 1 138 ? 0.054 -6.174 -13.176 1.00 93.44 138 VAL A O 1
ATOM 1187 N N . ASP A 1 139 ? 1.666 -7.611 -13.796 1.00 94.56 139 ASP A N 1
ATOM 1188 C CA . ASP A 1 139 ? 1.270 -8.717 -12.931 1.00 94.56 139 ASP A CA 1
ATOM 1189 C C . ASP A 1 139 ? 1.859 -8.511 -11.527 1.00 94.56 139 ASP A C 1
ATOM 1191 O O . ASP A 1 139 ? 3.080 -8.524 -11.325 1.00 94.56 139 ASP A O 1
ATOM 1195 N N . ILE A 1 140 ? 0.966 -8.315 -10.555 1.00 93.19 140 ILE A N 1
ATOM 1196 C CA . ILE A 1 140 ? 1.283 -8.168 -9.130 1.00 93.19 140 ILE A CA 1
ATOM 1197 C C . ILE A 1 140 ? 0.814 -9.372 -8.302 1.00 93.19 140 ILE A C 1
ATOM 1199 O O . ILE A 1 140 ? 0.770 -9.298 -7.075 1.00 93.19 140 ILE A O 1
ATOM 1203 N N . THR A 1 141 ? 0.494 -10.507 -8.928 1.00 93.31 141 THR A N 1
ATOM 1204 C CA . THR A 1 141 ? -0.006 -11.716 -8.245 1.00 93.31 141 THR A CA 1
ATOM 1205 C C . THR A 1 141 ? 0.952 -12.212 -7.161 1.00 93.31 141 THR A C 1
ATOM 1207 O O . THR A 1 141 ? 0.518 -12.697 -6.111 1.00 93.31 141 THR A O 1
ATOM 1210 N N . LYS A 1 142 ? 2.263 -12.039 -7.371 1.00 94.69 142 LYS A N 1
ATOM 1211 C CA . LYS A 1 142 ? 3.302 -12.332 -6.371 1.00 94.69 142 LYS A CA 1
ATOM 1212 C C . LYS A 1 142 ? 3.122 -11.529 -5.074 1.00 94.69 142 LYS A C 1
ATOM 1214 O O . LYS A 1 142 ? 3.460 -12.030 -4.007 1.00 94.69 142 LYS A O 1
ATOM 1219 N N . TYR A 1 143 ? 2.548 -10.330 -5.166 1.00 93.19 143 TYR A N 1
ATOM 1220 C CA . TYR A 1 143 ? 2.335 -9.383 -4.068 1.00 93.19 143 TYR A CA 1
ATOM 1221 C C . TYR A 1 143 ? 0.875 -9.304 -3.622 1.00 93.19 143 TYR A C 1
ATOM 1223 O O . TYR A 1 143 ? 0.425 -8.299 -3.066 1.00 93.19 143 TYR A O 1
ATOM 1231 N N . LYS A 1 144 ? 0.107 -10.375 -3.874 1.00 91.69 144 LYS A N 1
ATOM 1232 C CA . LYS A 1 144 ? -1.329 -10.400 -3.590 1.00 91.69 144 LYS A CA 1
ATOM 1233 C C . LYS A 1 144 ? -1.642 -10.013 -2.150 1.00 91.69 144 LYS A C 1
ATOM 1235 O O . LYS A 1 144 ? -2.570 -9.249 -1.951 1.00 91.69 144 LYS A O 1
ATOM 1240 N N . ASN A 1 145 ? -0.878 -10.487 -1.158 1.00 92.25 145 ASN A N 1
ATOM 1241 C CA . ASN A 1 145 ? -1.206 -10.242 0.248 1.00 92.25 145 ASN A CA 1
ATOM 1242 C C . ASN A 1 145 ? -1.029 -8.766 0.618 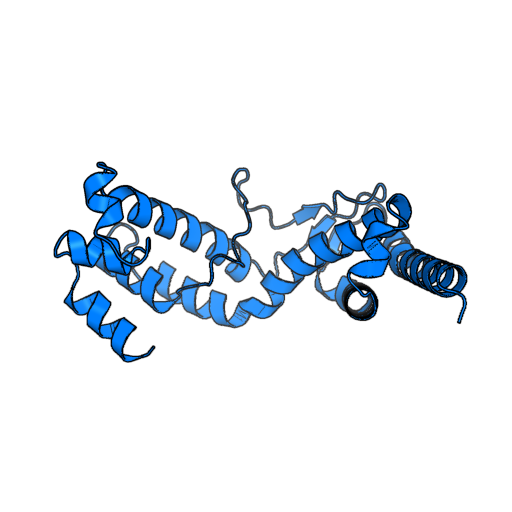1.00 92.25 145 ASN A C 1
ATOM 1244 O O . ASN A 1 145 ? -1.880 -8.264 1.342 1.00 92.25 145 ASN A O 1
ATOM 1248 N N . SER A 1 146 ? -0.031 -8.053 0.080 1.00 91.75 146 SER A N 1
ATOM 1249 C CA . SER A 1 146 ? 0.055 -6.587 0.211 1.00 91.75 146 SER A CA 1
ATOM 1250 C C . SER A 1 146 ? -1.163 -5.883 -0.362 1.00 91.75 146 SER A C 1
ATOM 1252 O O . SER A 1 146 ? -1.739 -5.005 0.280 1.00 91.75 146 SER A O 1
ATOM 1254 N N . TYR A 1 147 ? -1.594 -6.306 -1.549 1.00 89.00 147 TYR A N 1
ATOM 1255 C CA . TYR A 1 147 ? -2.774 -5.744 -2.192 1.00 89.00 147 TYR A CA 1
ATOM 1256 C C . TYR A 1 147 ? -4.055 -6.030 -1.387 1.00 89.00 147 TYR A C 1
ATOM 1258 O O . TYR A 1 147 ? -4.819 -5.110 -1.090 1.00 89.00 147 TYR A O 1
ATOM 1266 N N . GLU A 1 148 ? -4.273 -7.283 -0.960 1.00 89.62 148 GLU A N 1
ATOM 1267 C CA . GLU A 1 148 ? -5.427 -7.650 -0.128 1.00 89.62 148 GLU A CA 1
ATOM 1268 C C . GLU A 1 148 ? -5.406 -6.901 1.206 1.00 89.62 148 GLU A C 1
ATOM 1270 O O . GLU A 1 148 ? -6.450 -6.432 1.660 1.00 89.62 148 GLU A O 1
ATOM 1275 N N . PHE A 1 149 ? -4.230 -6.801 1.830 1.00 90.88 149 PHE A N 1
ATOM 1276 C CA . PHE A 1 149 ? -4.042 -6.123 3.102 1.00 90.88 149 PHE A CA 1
ATOM 1277 C C . PHE A 1 149 ? -4.465 -4.665 3.000 1.00 90.88 149 PHE A C 1
ATOM 1279 O O . PHE A 1 149 ? -5.292 -4.243 3.802 1.00 90.88 149 PHE A O 1
ATOM 1286 N N . ASN A 1 150 ? -3.980 -3.926 1.997 1.00 87.25 150 ASN A N 1
ATOM 1287 C CA . ASN A 1 150 ? -4.347 -2.522 1.807 1.00 87.25 150 ASN A CA 1
ATOM 1288 C C . ASN A 1 150 ? -5.867 -2.347 1.700 1.00 87.25 150 ASN A C 1
ATOM 1290 O O . ASN A 1 150 ? -6.442 -1.533 2.419 1.00 87.25 150 ASN A O 1
ATOM 1294 N N . ILE A 1 151 ? -6.538 -3.164 0.883 1.00 86.31 151 ILE A N 1
ATOM 1295 C CA . ILE A 1 151 ? -7.998 -3.087 0.718 1.00 86.31 151 ILE A CA 1
ATOM 1296 C C . ILE A 1 151 ? -8.723 -3.422 2.024 1.00 86.31 151 ILE A C 1
ATOM 1298 O O . ILE A 1 151 ? -9.608 -2.687 2.464 1.00 86.31 151 ILE A O 1
ATOM 1302 N N . LYS A 1 152 ? -8.384 -4.552 2.657 1.00 89.62 152 LYS A N 1
ATOM 1303 C CA . LYS A 1 152 ? -9.071 -5.000 3.876 1.00 89.62 152 LYS A CA 1
ATOM 1304 C C . LYS A 1 152 ? -8.823 -4.035 5.029 1.00 89.62 152 LYS A C 1
ATOM 1306 O O . LYS A 1 152 ? -9.778 -3.686 5.716 1.00 89.62 152 LYS A O 1
ATOM 1311 N N . TYR A 1 153 ? -7.581 -3.602 5.222 1.00 90.94 153 TYR A N 1
ATOM 1312 C CA . TYR A 1 153 ? -7.213 -2.652 6.261 1.00 90.94 153 TYR A CA 1
ATOM 1313 C C . TYR A 1 153 ? -8.011 -1.364 6.125 1.00 90.94 153 TYR A C 1
ATOM 1315 O O . TYR A 1 153 ? -8.687 -0.986 7.077 1.00 90.94 153 TYR A O 1
ATOM 1323 N N . TRP A 1 154 ? -8.012 -0.738 4.947 1.00 87.69 154 TRP A N 1
ATOM 1324 C CA . TRP A 1 154 ? -8.684 0.544 4.767 1.00 87.69 154 TRP A CA 1
ATOM 1325 C C . TRP A 1 154 ? -10.201 0.459 4.861 1.00 87.69 154 TRP A C 1
ATOM 1327 O O . TRP A 1 154 ? -10.798 1.316 5.507 1.00 87.69 154 TRP A O 1
ATOM 1337 N N . ASN A 1 155 ? -10.820 -0.597 4.329 1.00 89.00 155 ASN A N 1
ATOM 1338 C CA . ASN A 1 155 ? -12.261 -0.806 4.485 1.00 89.00 155 ASN A CA 1
ATOM 1339 C C . ASN A 1 155 ? -12.652 -0.895 5.965 1.00 89.00 155 ASN A C 1
ATOM 1341 O O . ASN A 1 155 ? -13.523 -0.164 6.428 1.00 89.00 155 ASN A O 1
ATOM 1345 N N . HIS A 1 156 ? -11.952 -1.731 6.734 1.00 92.06 156 HIS A N 1
ATOM 1346 C CA . HIS A 1 156 ? -12.250 -1.897 8.157 1.00 92.06 156 HIS A CA 1
ATOM 1347 C C . HIS A 1 156 ? -11.876 -0.673 8.988 1.00 92.06 156 HIS A C 1
ATOM 1349 O O . HIS A 1 156 ? -12.586 -0.324 9.931 1.00 92.06 156 HIS A O 1
ATOM 1355 N N . TRP A 1 157 ? -10.777 -0.003 8.643 1.00 91.94 157 TRP A N 1
ATOM 1356 C CA . TRP A 1 157 ? -10.377 1.242 9.283 1.00 91.94 157 TRP A CA 1
ATOM 1357 C C . TRP A 1 157 ? -11.455 2.309 9.086 1.00 91.94 157 TRP A C 1
ATOM 1359 O O . TRP A 1 157 ? -11.886 2.902 10.071 1.00 91.94 157 TRP A O 1
ATOM 1369 N N . LEU A 1 158 ? -11.945 2.509 7.857 1.00 90.44 158 LEU A N 1
ATOM 1370 C CA . LEU A 1 158 ? -13.002 3.478 7.553 1.00 90.44 158 LEU A CA 1
ATOM 1371 C C . LEU A 1 158 ? -14.319 3.111 8.245 1.00 90.44 158 LEU A C 1
ATOM 1373 O O . LEU A 1 158 ? -14.938 3.987 8.850 1.00 90.44 158 LEU A O 1
ATOM 1377 N N . ASP A 1 159 ? -14.708 1.835 8.236 1.00 92.44 159 ASP A N 1
ATOM 1378 C CA . ASP A 1 159 ? -15.913 1.355 8.921 1.00 92.44 159 ASP A CA 1
ATOM 1379 C C .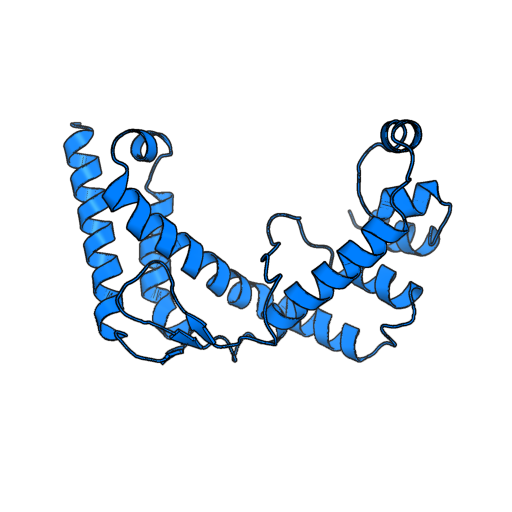 ASP A 1 159 ? -15.881 1.697 10.418 1.00 92.44 159 ASP A C 1
ATOM 1381 O O . ASP A 1 159 ? -16.827 2.279 10.955 1.00 92.44 159 ASP A O 1
ATOM 1385 N N . ILE A 1 160 ? -14.774 1.391 11.102 1.00 94.06 160 ILE A N 1
ATOM 1386 C CA . ILE A 1 160 ? -14.602 1.700 12.527 1.00 94.06 160 ILE A CA 1
ATOM 1387 C C . ILE A 1 160 ? -14.485 3.211 12.751 1.00 94.06 160 ILE A C 1
ATOM 1389 O O . ILE A 1 160 ? -15.104 3.745 13.676 1.00 94.06 160 ILE A O 1
ATOM 1393 N N . TYR A 1 161 ? -13.730 3.912 11.905 1.00 92.44 161 TYR A N 1
ATOM 1394 C CA . TYR A 1 161 ? -13.553 5.357 11.985 1.00 92.44 161 TYR A CA 1
ATOM 1395 C C . TYR A 1 161 ? -14.895 6.081 11.930 1.00 92.44 161 TYR A C 1
ATOM 1397 O O . TYR A 1 161 ? -15.206 6.853 12.836 1.00 92.44 161 TYR A O 1
ATOM 1405 N N . PHE A 1 162 ? -15.718 5.806 10.917 1.00 92.75 162 PHE A N 1
ATOM 1406 C CA . PHE A 1 162 ? -17.017 6.454 10.757 1.00 92.75 162 PHE A CA 1
ATOM 1407 C C . PHE A 1 162 ? -18.039 5.987 11.789 1.00 92.75 162 PHE A C 1
ATOM 1409 O O . PHE A 1 162 ? -18.821 6.810 12.260 1.00 92.75 162 PHE A O 1
ATOM 1416 N N . LYS A 1 163 ? -18.002 4.716 12.206 1.00 95.19 163 LYS A N 1
ATOM 1417 C CA . LYS A 1 163 ? -18.881 4.201 13.265 1.00 95.19 163 LYS A CA 1
ATOM 1418 C C . LYS A 1 163 ? -18.706 4.939 14.593 1.00 95.19 163 LYS A C 1
ATOM 1420 O O . LYS A 1 163 ? -19.686 5.128 15.312 1.00 95.19 163 LYS A O 1
ATOM 1425 N N . TYR A 1 164 ? -17.474 5.314 14.937 1.00 94.31 164 TYR A N 1
ATOM 1426 C CA . TYR A 1 164 ? -17.156 5.965 16.212 1.00 94.31 164 TYR A CA 1
ATOM 1427 C C . TYR A 1 164 ? -16.870 7.459 16.100 1.00 94.31 164 TYR A C 1
ATOM 1429 O O . TYR A 1 164 ? -16.657 8.109 17.122 1.00 94.31 164 TYR A O 1
ATOM 1437 N N . ARG A 1 165 ? -16.870 8.029 14.893 1.00 93.56 165 ARG A N 1
ATOM 1438 C CA . ARG A 1 165 ? -16.733 9.471 14.708 1.00 93.56 165 ARG A CA 1
ATOM 1439 C C . ARG A 1 165 ? -17.924 10.181 15.363 1.00 93.56 165 ARG A C 1
ATOM 1441 O O . ARG A 1 165 ? -19.063 9.913 14.983 1.00 93.56 165 ARG A O 1
ATOM 1448 N N . PRO A 1 166 ? -17.699 11.134 16.285 1.00 91.94 166 PRO A N 1
ATOM 1449 C CA . PRO A 1 166 ? -18.784 11.945 16.820 1.00 91.94 166 PRO A CA 1
ATOM 1450 C C . PRO A 1 166 ? -19.530 12.696 15.710 1.00 91.94 166 PRO A C 1
ATOM 1452 O O . PRO A 1 166 ? -18.916 13.321 14.846 1.00 91.94 166 PRO A O 1
ATOM 1455 N N . GLU A 1 167 ? -20.861 12.675 15.757 1.00 89.00 167 GLU A N 1
ATOM 1456 C CA . GLU A 1 167 ? -21.706 13.317 14.738 1.00 89.00 167 GLU A CA 1
ATOM 1457 C C . GLU A 1 167 ? -21.726 14.847 14.842 1.00 89.00 167 GLU A C 1
ATOM 1459 O O . GLU A 1 167 ? -21.991 15.537 13.862 1.00 89.00 167 GLU A O 1
ATOM 1464 N N . LYS A 1 168 ? -21.482 15.397 16.038 1.00 87.69 168 LYS A N 1
ATOM 1465 C CA . LYS A 1 168 ? -21.585 16.837 16.296 1.00 87.69 168 LYS A CA 1
ATOM 1466 C C . LYS A 1 168 ? -20.208 17.487 16.253 1.00 87.69 168 LYS A C 1
ATOM 1468 O O . LYS A 1 168 ? -19.333 17.133 17.041 1.00 87.69 168 LYS A O 1
ATOM 1473 N N . ASP A 1 169 ? -20.066 18.542 15.456 1.00 82.44 169 ASP A N 1
ATOM 1474 C CA . ASP A 1 169 ? -18.807 19.296 15.321 1.00 82.44 169 ASP A CA 1
ATOM 1475 C C . ASP A 1 169 ? -18.263 19.815 16.657 1.00 82.44 169 ASP A C 1
ATOM 1477 O O . ASP A 1 169 ? -17.063 19.787 16.919 1.00 82.44 169 ASP A O 1
ATOM 1481 N N . LYS A 1 170 ? -19.155 20.217 17.571 1.00 86.06 170 LYS A N 1
ATOM 1482 C CA . LYS A 1 170 ? -18.762 20.660 18.918 1.00 86.06 170 LYS A CA 1
ATOM 1483 C C . LYS A 1 170 ? -18.052 19.580 19.738 1.00 86.06 170 LYS A C 1
ATOM 1485 O O . LYS A 1 170 ? -17.349 19.915 20.686 1.00 86.06 170 LYS A O 1
ATOM 1490 N N . ASP A 1 171 ? -18.306 18.309 19.442 1.00 86.62 171 ASP A N 1
ATOM 1491 C CA . ASP A 1 171 ? -17.688 17.180 20.125 1.00 86.62 171 ASP A CA 1
ATOM 1492 C C . ASP A 1 171 ? -16.384 16.785 19.428 1.00 86.62 171 ASP A C 1
ATOM 1494 O O . ASP A 1 171 ? -15.406 16.513 20.115 1.00 86.62 171 ASP A O 1
ATOM 1498 N N . LEU A 1 172 ? -16.318 16.908 18.097 1.00 84.25 172 LEU A N 1
ATOM 1499 C CA . LEU A 1 172 ? -15.072 16.790 17.332 1.00 84.25 172 LEU A CA 1
ATOM 1500 C C . LEU A 1 172 ? -14.012 17.798 17.797 1.00 84.25 172 LEU A C 1
ATOM 1502 O O . LEU A 1 172 ? -12.872 17.410 18.019 1.00 84.25 172 LEU A O 1
ATOM 1506 N N . ASN A 1 173 ? -14.400 19.049 18.057 1.00 86.38 173 ASN A N 1
ATOM 1507 C CA . ASN A 1 173 ? -13.487 20.096 18.539 1.00 86.38 173 ASN A CA 1
ATOM 1508 C C . ASN A 1 173 ? -12.897 19.828 19.938 1.00 86.38 173 ASN A C 1
ATOM 1510 O O . ASN A 1 173 ? -11.960 20.508 20.351 1.00 86.38 173 ASN A O 1
ATOM 1514 N N . LYS A 1 174 ? -13.458 18.878 20.698 1.00 84.25 174 LYS A N 1
ATOM 1515 C CA . LYS A 1 174 ? -12.932 18.475 22.014 1.00 84.25 174 LYS A CA 1
ATOM 1516 C C . LYS A 1 174 ? -11.904 17.351 21.909 1.00 84.25 174 LYS A C 1
ATOM 1518 O O . LYS A 1 174 ? -11.265 17.024 22.908 1.00 84.25 174 LYS A O 1
ATOM 1523 N N . ILE A 1 175 ? -11.782 16.728 20.740 1.00 85.19 175 ILE A N 1
ATOM 1524 C CA . ILE A 1 175 ? -10.896 15.597 20.505 1.00 85.19 175 ILE A CA 1
ATOM 1525 C C . ILE A 1 175 ? -9.594 16.125 19.910 1.00 85.19 175 ILE A C 1
ATOM 1527 O O . ILE A 1 175 ? -9.603 16.848 18.922 1.00 85.19 175 ILE A O 1
ATOM 1531 N N . LYS A 1 176 ? -8.468 15.764 20.534 1.00 79.06 176 LYS A N 1
ATOM 1532 C CA . LYS A 1 176 ? -7.145 16.296 20.183 1.00 79.06 176 LYS A CA 1
ATOM 1533 C C . LYS A 1 176 ? -6.738 15.954 18.747 1.00 79.06 176 LYS A C 1
ATOM 1535 O O . LYS A 1 176 ? -6.231 16.813 18.037 1.00 79.06 176 LYS A O 1
ATOM 1540 N N . GLU A 1 177 ? -6.937 14.701 18.344 1.00 84.50 177 GLU A N 1
ATOM 1541 C CA . GLU A 1 177 ? -6.606 14.207 17.006 1.00 84.50 177 GLU A CA 1
ATOM 1542 C C . GLU A 1 177 ? -7.729 13.292 16.510 1.00 84.50 177 GLU A C 1
ATOM 1544 O O . GLU A 1 177 ? -8.270 12.480 17.265 1.00 84.50 177 GLU A O 1
ATOM 1549 N N . HIS A 1 178 ? -8.064 13.405 15.230 1.00 86.25 178 HIS A N 1
ATOM 1550 C CA . HIS A 1 178 ? -9.157 12.674 14.595 1.00 86.25 178 HIS A CA 1
ATOM 1551 C C . HIS A 1 178 ? -8.715 11.263 14.192 1.00 86.25 178 HIS A C 1
ATOM 1553 O O . HIS A 1 178 ? -8.565 10.973 13.008 1.00 86.25 178 HIS A O 1
ATOM 1559 N N . THR A 1 179 ? -8.487 10.401 15.184 1.00 88.12 179 THR A N 1
ATOM 1560 C CA . THR A 1 179 ? -8.056 9.003 15.022 1.00 88.12 179 THR A CA 1
ATOM 1561 C C . THR A 1 179 ? -9.064 8.033 15.638 1.00 88.12 179 THR A C 1
ATOM 1563 O O . THR A 1 179 ? -9.851 8.413 16.511 1.00 88.12 179 THR A O 1
ATOM 1566 N N . ILE A 1 180 ? -9.022 6.763 15.215 1.00 91.06 180 ILE A N 1
ATOM 1567 C CA . ILE A 1 180 ? -9.867 5.699 15.780 1.00 91.06 180 ILE A CA 1
ATOM 1568 C C . ILE A 1 180 ? -9.657 5.603 17.294 1.00 91.06 180 ILE A C 1
ATOM 1570 O O . ILE A 1 180 ? -10.629 5.560 18.044 1.00 91.06 180 ILE A O 1
ATOM 1574 N N . GLU A 1 181 ? -8.408 5.626 17.760 1.00 91.38 181 GLU A N 1
ATOM 1575 C CA . GLU A 1 181 ? -8.065 5.530 19.179 1.00 91.38 181 GLU A CA 1
ATOM 1576 C C . GLU A 1 181 ? -8.764 6.616 20.001 1.00 91.38 181 GLU A C 1
ATOM 1578 O O . GLU A 1 181 ? -9.391 6.327 21.021 1.00 91.38 181 GLU A O 1
ATOM 1583 N N . ASN A 1 182 ? -8.711 7.865 19.542 1.00 90.81 182 ASN A N 1
ATOM 1584 C CA . ASN A 1 182 ? -9.303 8.982 20.266 1.00 90.81 182 ASN A CA 1
ATOM 1585 C C . ASN A 1 182 ? -10.833 8.961 20.234 1.00 90.81 182 ASN A C 1
ATOM 1587 O O . ASN A 1 182 ? -11.471 9.314 21.228 1.00 90.81 182 ASN A O 1
ATOM 1591 N N . TYR A 1 183 ? -11.428 8.512 19.132 1.00 93.62 183 TYR A N 1
ATOM 1592 C CA . TYR A 1 183 ? -12.875 8.323 19.036 1.00 93.62 183 TYR A CA 1
ATOM 1593 C C . TYR A 1 183 ? -13.361 7.217 19.976 1.00 93.62 183 TYR A C 1
ATOM 1595 O O .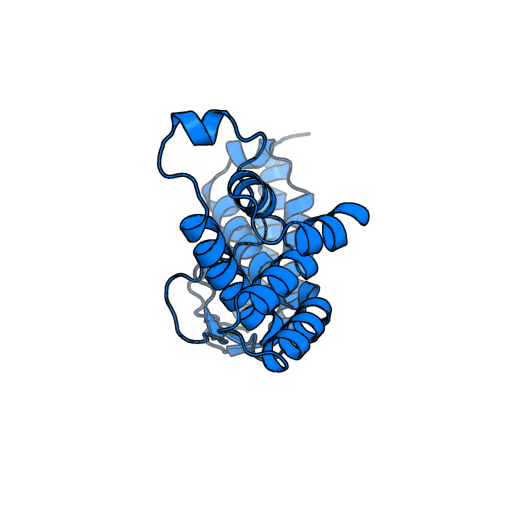 TYR A 1 183 ? -14.328 7.401 20.718 1.00 93.62 183 TYR A O 1
ATOM 1603 N N . LEU A 1 184 ? -12.643 6.096 20.035 1.00 93.88 184 LEU A N 1
ATOM 1604 C CA . LEU A 1 184 ? -12.941 5.017 20.971 1.00 93.88 184 LEU A CA 1
ATOM 1605 C C . LEU A 1 184 ? -12.783 5.462 22.435 1.00 93.88 184 LEU A C 1
ATOM 1607 O O . LEU A 1 184 ? -13.651 5.152 23.255 1.00 93.88 184 LEU A O 1
ATOM 1611 N N . ILE A 1 185 ? -11.742 6.241 22.761 1.00 92.62 185 ILE A N 1
ATOM 1612 C CA . ILE A 1 185 ? -11.560 6.840 24.095 1.00 92.62 185 ILE A CA 1
ATOM 1613 C C . ILE A 1 185 ? -12.732 7.761 24.443 1.00 92.62 185 ILE A C 1
ATOM 1615 O O . ILE A 1 185 ? -13.297 7.636 25.530 1.00 92.62 185 ILE A O 1
ATOM 1619 N N . TYR A 1 186 ? -13.130 8.647 23.526 1.00 92.12 186 TYR A N 1
ATOM 1620 C CA . TYR A 1 186 ? -14.259 9.559 23.720 1.00 92.12 186 TYR A CA 1
ATOM 1621 C C . TYR A 1 186 ? -15.557 8.803 24.054 1.00 92.12 186 TYR A C 1
ATOM 1623 O O . TYR A 1 186 ? -16.307 9.210 24.941 1.00 92.12 186 TYR A O 1
ATOM 1631 N N . HIS A 1 187 ? -15.787 7.660 23.405 1.00 93.06 187 HIS A N 1
ATOM 1632 C CA . HIS A 1 187 ? -16.944 6.796 23.652 1.00 93.06 187 HIS A CA 1
ATOM 1633 C C . HIS A 1 187 ? -16.767 5.791 24.804 1.00 93.06 187 HIS A C 1
ATOM 1635 O O . HIS A 1 187 ? -17.673 4.990 25.055 1.00 93.06 187 HIS A O 1
ATOM 1641 N N . ASN A 1 188 ? -15.633 5.814 25.511 1.00 94.12 188 ASN A N 1
ATOM 1642 C CA . ASN A 1 188 ? -15.269 4.846 26.547 1.00 94.12 188 ASN A CA 1
ATOM 1643 C C . ASN A 1 188 ? -15.367 3.380 26.063 1.00 94.12 188 ASN A C 1
ATOM 1645 O O . ASN A 1 188 ? -15.915 2.505 26.741 1.00 94.12 188 ASN A O 1
ATOM 1649 N N . LYS A 1 189 ? -14.875 3.112 24.848 1.00 95.56 189 LYS A N 1
ATOM 1650 C CA . LYS A 1 189 ? -14.882 1.793 24.201 1.00 95.56 189 LYS A CA 1
ATOM 1651 C C . LYS A 1 189 ? -13.465 1.251 24.061 1.00 95.56 189 LYS A C 1
ATOM 1653 O O . LYS A 1 189 ? -12.541 1.988 23.748 1.00 95.56 189 LYS A O 1
ATOM 1658 N N . TYR A 1 190 ? -13.309 -0.054 24.291 1.00 94.75 190 TYR A N 1
ATOM 1659 C CA . TYR A 1 190 ? -12.071 -0.802 24.022 1.00 94.75 190 TYR A CA 1
ATOM 1660 C C . TYR A 1 190 ? -10.794 -0.217 24.655 1.00 94.75 190 TYR A C 1
ATOM 1662 O O . TYR A 1 190 ? -9.693 -0.405 24.147 1.00 94.75 190 TYR A O 1
ATOM 1670 N N . ILE A 1 191 ? -10.930 0.452 25.804 1.00 93.62 191 ILE A N 1
ATOM 1671 C CA . ILE A 1 191 ? -9.842 1.181 26.472 1.00 93.62 191 ILE A CA 1
ATOM 1672 C C . ILE A 1 191 ? -8.624 0.294 26.761 1.00 93.62 191 ILE A C 1
ATOM 1674 O O . ILE A 1 191 ? -7.488 0.731 26.591 1.00 93.62 191 ILE A O 1
ATOM 1678 N N . GLU A 1 192 ? -8.842 -0.957 27.165 1.00 92.56 192 GLU A N 1
ATOM 1679 C CA . GLU A 1 192 ? -7.746 -1.887 27.460 1.00 92.56 192 GLU A CA 1
ATOM 1680 C C . GLU A 1 192 ? -6.959 -2.288 26.203 1.00 92.56 192 GLU A C 1
ATOM 1682 O O . GLU A 1 192 ? -5.733 -2.395 26.258 1.00 92.56 192 GLU A O 1
ATOM 1687 N N . ILE A 1 193 ? -7.631 -2.405 25.053 1.00 93.12 193 ILE A N 1
ATOM 1688 C CA . ILE A 1 193 ? -6.979 -2.646 23.758 1.00 93.12 193 ILE A CA 1
ATOM 1689 C C . ILE A 1 193 ? -6.128 -1.432 23.381 1.00 93.12 193 ILE A C 1
ATOM 1691 O O . ILE A 1 193 ? -4.956 -1.566 23.046 1.00 93.12 193 ILE A O 1
ATOM 1695 N N . ILE A 1 194 ? -6.677 -0.225 23.505 1.00 91.25 194 ILE A N 1
ATOM 1696 C CA . ILE A 1 194 ? -5.956 1.008 23.166 1.00 91.25 194 ILE A CA 1
ATOM 1697 C C . ILE A 1 194 ? -4.706 1.158 24.040 1.00 91.25 194 ILE A C 1
ATOM 1699 O O . ILE A 1 194 ? -3.620 1.432 23.535 1.00 91.25 194 ILE A O 1
ATOM 1703 N N . LYS A 1 195 ? -4.815 0.905 25.351 1.00 90.19 195 LYS A N 1
ATOM 1704 C CA . LYS A 1 195 ? -3.664 0.921 26.268 1.00 90.19 195 LYS A CA 1
ATOM 1705 C C . LYS A 1 195 ? -2.591 -0.102 25.889 1.00 90.19 195 LYS A C 1
ATOM 1707 O O . LYS A 1 195 ? -1.411 0.190 26.065 1.00 90.19 195 LYS A O 1
ATOM 1712 N N . LYS A 1 196 ? -2.975 -1.289 25.406 1.00 90.44 196 LYS A N 1
ATOM 1713 C CA . LYS A 1 196 ? -2.037 -2.336 24.963 1.00 90.44 196 LYS A CA 1
ATOM 1714 C C . LYS A 1 196 ? -1.147 -1.840 23.819 1.00 90.44 196 LYS A C 1
ATOM 1716 O O . LYS A 1 196 ? 0.052 -2.095 23.859 1.00 90.44 196 LYS A O 1
ATOM 1721 N N . TYR A 1 197 ? -1.704 -1.109 22.852 1.00 85.31 197 TYR A N 1
ATOM 1722 C CA . TYR A 1 197 ? -0.968 -0.664 21.660 1.00 85.31 197 TYR A CA 1
ATOM 1723 C C . TYR A 1 197 ? -0.349 0.739 21.787 1.00 85.31 197 TYR A C 1
ATOM 1725 O O . TYR A 1 197 ? 0.707 0.979 21.210 1.00 85.31 197 TYR A O 1
ATOM 1733 N N . ASN A 1 198 ? -0.901 1.629 22.619 1.00 76.44 198 ASN A N 1
ATOM 1734 C CA . ASN A 1 198 ? -0.305 2.949 22.882 1.00 76.44 198 ASN A CA 1
ATOM 1735 C C . ASN A 1 198 ? 0.905 2.912 23.826 1.00 76.44 198 ASN A C 1
ATOM 1737 O O . ASN A 1 198 ? 1.664 3.869 23.860 1.00 76.44 198 ASN A O 1
ATOM 1741 N N . LYS A 1 199 ? 1.115 1.834 24.593 1.00 58.91 199 LYS A N 1
ATOM 1742 C CA . LYS A 1 199 ? 2.324 1.677 25.427 1.00 58.91 199 LYS A CA 1
ATOM 1743 C C . LYS A 1 199 ? 3.607 1.459 24.620 1.00 58.91 199 LYS A C 1
ATOM 1745 O O . LYS A 1 199 ? 4.687 1.564 25.189 1.00 58.91 199 LYS A O 1
ATOM 1750 N N . ASN A 1 200 ? 3.474 1.117 23.341 1.00 45.22 200 ASN A N 1
ATOM 1751 C CA . ASN A 1 200 ? 4.584 0.762 22.459 1.00 45.22 200 ASN A CA 1
ATOM 1752 C C . ASN A 1 200 ? 4.884 1.854 21.409 1.00 45.22 200 ASN A C 1
ATOM 1754 O O . ASN A 1 200 ? 5.654 1.591 20.488 1.00 45.22 200 ASN A O 1
ATOM 1758 N N . LYS A 1 201 ? 4.265 3.036 21.532 1.00 52.25 201 LYS A N 1
ATOM 1759 C CA . LYS A 1 201 ? 4.552 4.249 20.754 1.00 52.25 201 LYS A CA 1
ATOM 1760 C C . LYS A 1 201 ? 5.203 5.283 21.667 1.00 52.25 201 LYS A C 1
ATOM 1762 O O . LYS A 1 201 ? 6.103 5.993 21.180 1.00 52.25 201 LYS A O 1
#

Sequence (201 aa):
MNIDLEIEQIVEKGKLITEGLKEYKNTIVNLDDLEELYKKLDKLYCEIHVYYRVNNSESFDFFYKLYSELEELFELKKDQEFADKAMEEYRSFNSKNEINLIEWILKYQRSLEHFCDNSENEYNLYQKLNTTKLNVIVDITKYKNSYEFNIKYWNHWLDIYFKYRPEKDKDLNKIKEHTIENYLIYHNKYIEIIKKYNKNK

Foldseek 3Di:
DDPVVVLVVLLVQLVVLVVVCLVQQPHEAALVVCVVSLVSLVVSVVVDDPVSCVPDPDSCVLSVLLNVVSVLLVVLVVCQVVLVVLVVQVVVDDCVPVLSLVLSLLVSPDDPVNQDPPVDDDQPQWCFSPSDPRGYTYRNVVSSSSVVSNVVSVVSLVVLLVVQPDPDVVLVVVFPDSHSLRSCVSVVHPVVSSVVRVVVD

Radius of gyration: 21.29 Å; chains: 1; bounding box: 47×44×53 Å

pLDDT: mean 83.87, std 13.76, range [41.38, 96.69]